Protein AF-A0A9N7NIZ4-F1 (afdb_monomer)

Foldseek 3Di:
DPDPDPVVVVVLVVQQVLLVVVLVPDDPVCNVQCPPPRGNVVSVVSVCVVCVVVLVVVLVVLVVCLQAQACPPPDLVVSLVVNVVSQVSCVVSVRHDDQQRSVVSSVNRYDPLCVVVVCVQVVDPDHDGPVVSSVVSNVVSVVVVVVVVPDDDDDDDDDDPDDPDPDDDDDDDDDDDDDDDDDDDDDDDDDDDDDDDDDDPPPPPPPPQDQAPQARDGDDYVVPDPCNPPPPDDHDPDDDDDDDDDDDDDDDDDDDDDDDDPDDDPQPDEDEDQPDPAWEHLDPVQAPDKDFDPDPAFDQDPVRDTFDFGIWHKGWDDDPPDPDIFMGHGYTHTNPDRHTYDHQVRSCVRGVHHDDDDPPD

Radius of gyration: 39.17 Å; Cα contacts (8 Å, |Δi|>4): 290; chains: 1; bounding box: 82×78×143 Å

InterPro domains:
  IPR054722 Retrovirus-related Pol polyprotein from transposon TNT 1-94-like, beta-barrel domain [PF22936] (270-347)
  IPR061502 Copia/RE1/RE2-like, N-terminal domain [PF14223] (11-144)

Organism: Striga hermonthica (NCBI:txid68872)

Secondary structure (DSSP, 8-state):
--PPPHHHHHHHHHHHHHHHHHHHHS-TTTGGGGTT--SHHHHHHHHHHHHHHHHHHHHHHHHHHHHH---TTS-HHHHHHHHHHHHHHHHHTT-PPPHHHHHHHHHHT--GGGHHHHHHHHH-SSPPPHHHHHHHHHHHHHHHHHHHTT------------------------------------------------------------B-TTT--BTS-GGG-TTTT-TT----------------------------------TTPEEEESS-SS-EES-GGG-SEEEE---S-EEEPTTS-EEEP-EEEEEEE--TT-SPPEEEEEEEE-TT-SSEEEEHHHHHHHHT------TT-

Structure (mmCIF, N/CA/C/O backbone):
data_AF-A0A9N7NIZ4-F1
#
_entry.id   AF-A0A9N7NIZ4-F1
#
loop_
_atom_site.group_PDB
_atom_site.id
_atom_site.type_symbol
_atom_site.label_atom_id
_atom_site.label_alt_id
_atom_site.label_comp_id
_atom_site.label_asym_id
_atom_site.label_entity_id
_atom_site.label_seq_id
_atom_site.pdbx_PDB_ins_code
_atom_site.Cartn_x
_atom_site.Cartn_y
_atom_site.Cartn_z
_atom_site.occupancy
_atom_site.B_iso_or_equiv
_atom_site.auth_seq_id
_atom_site.auth_comp_id
_atom_site.auth_asym_id
_atom_site.auth_atom_id
_atom_site.pdbx_PDB_model_num
ATOM 1 N N . PRO A 1 1 ? 31.698 -8.914 -62.882 1.00 55.22 1 PRO A N 1
ATOM 2 C CA . PRO A 1 1 ? 32.115 -8.307 -61.596 1.00 55.22 1 PRO A CA 1
ATOM 3 C C . PRO A 1 1 ? 30.919 -8.166 -60.644 1.00 55.22 1 PRO A C 1
ATOM 5 O O . PRO A 1 1 ? 29.977 -7.448 -60.958 1.00 55.22 1 PRO A O 1
ATOM 8 N N . LEU A 1 2 ? 30.929 -8.894 -59.522 1.00 57.72 2 LEU A N 1
ATOM 9 C CA . LEU A 1 2 ? 29.932 -8.720 -58.463 1.00 57.72 2 LEU A CA 1
ATOM 10 C C . LEU A 1 2 ? 30.128 -7.323 -57.861 1.00 57.72 2 LEU A C 1
ATOM 12 O O . LEU A 1 2 ? 31.147 -7.054 -57.230 1.00 57.72 2 LEU A O 1
ATOM 16 N N . THR A 1 3 ? 29.198 -6.411 -58.123 1.00 66.81 3 THR A N 1
ATOM 17 C CA . THR A 1 3 ? 29.206 -5.067 -57.541 1.00 66.81 3 THR A CA 1
ATOM 18 C C . THR A 1 3 ? 28.712 -5.151 -56.102 1.00 66.81 3 THR A C 1
ATOM 20 O O . THR A 1 3 ? 27.640 -5.704 -55.855 1.00 66.81 3 THR A O 1
ATOM 23 N N . LEU A 1 4 ? 29.494 -4.629 -55.152 1.00 68.81 4 LEU A N 1
ATOM 24 C CA . LEU A 1 4 ? 29.129 -4.607 -53.735 1.00 68.81 4 LEU A CA 1
ATOM 25 C C . LEU A 1 4 ? 27.813 -3.835 -53.555 1.00 68.81 4 LEU A C 1
ATOM 27 O O . LEU A 1 4 ? 27.695 -2.707 -54.035 1.00 68.81 4 LEU A O 1
ATOM 31 N N . ASN A 1 5 ? 26.834 -4.438 -52.876 1.00 78.56 5 ASN A N 1
ATOM 32 C CA . ASN A 1 5 ? 25.549 -3.792 -52.619 1.00 78.56 5 ASN A CA 1
ATOM 33 C C . ASN A 1 5 ? 25.779 -2.516 -51.776 1.00 78.56 5 ASN A C 1
ATOM 35 O O . ASN A 1 5 ? 26.340 -2.624 -50.682 1.00 78.56 5 ASN A O 1
ATOM 39 N N . PRO A 1 6 ? 25.358 -1.321 -52.228 1.00 75.25 6 PRO A N 1
ATOM 40 C CA . PRO A 1 6 ? 25.479 -0.094 -51.438 1.00 75.25 6 PRO A CA 1
ATOM 41 C C . PRO A 1 6 ? 24.791 -0.189 -50.065 1.00 75.25 6 PRO A C 1
ATOM 43 O O . PRO A 1 6 ? 25.280 0.405 -49.103 1.00 75.25 6 PRO A O 1
ATOM 46 N N . GLU A 1 7 ? 23.737 -1.002 -49.928 1.00 77.81 7 GLU A N 1
ATOM 47 C CA . GLU A 1 7 ? 23.062 -1.234 -48.643 1.00 77.81 7 GLU A CA 1
ATOM 48 C C . GLU A 1 7 ? 23.923 -2.011 -47.631 1.00 77.81 7 GLU A C 1
ATOM 50 O O . GLU A 1 7 ? 23.779 -1.854 -46.416 1.00 77.81 7 GLU A O 1
ATOM 55 N N . HIS A 1 8 ? 24.880 -2.815 -48.106 1.00 79.19 8 HIS A N 1
ATOM 56 C CA . HIS A 1 8 ? 25.829 -3.516 -47.238 1.00 79.19 8 HIS A CA 1
ATOM 57 C C . HIS A 1 8 ? 26.769 -2.524 -46.537 1.00 79.19 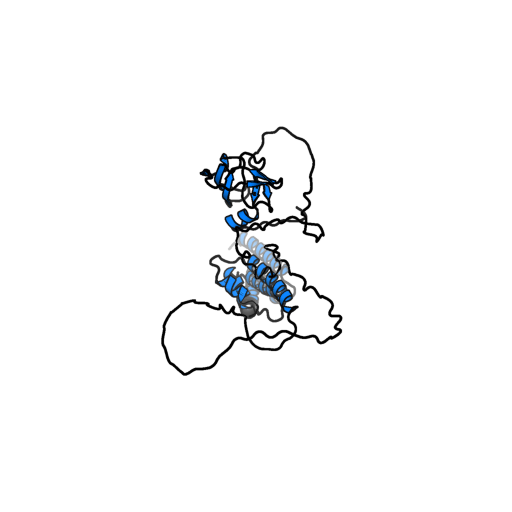8 HIS A C 1
ATOM 59 O O . HIS A 1 8 ? 27.081 -2.677 -45.357 1.00 79.19 8 HIS A O 1
ATOM 65 N N . ILE A 1 9 ? 27.177 -1.460 -47.237 1.00 79.81 9 ILE A N 1
ATOM 66 C CA . ILE A 1 9 ? 28.050 -0.413 -46.688 1.00 79.81 9 ILE A CA 1
ATOM 67 C C . ILE A 1 9 ? 27.305 0.400 -45.620 1.00 79.81 9 ILE A C 1
ATOM 69 O O . ILE A 1 9 ? 27.877 0.734 -44.580 1.00 79.81 9 ILE A O 1
ATOM 73 N N . THR A 1 10 ? 26.021 0.699 -45.840 1.00 83.44 10 THR A N 1
ATOM 74 C CA . THR A 1 10 ? 25.191 1.379 -44.834 1.00 83.44 10 THR A CA 1
ATOM 75 C C . THR A 1 10 ? 24.946 0.503 -43.611 1.00 83.44 10 THR A C 1
ATOM 77 O O . THR A 1 10 ? 25.075 0.996 -42.491 1.00 83.44 10 THR A O 1
ATOM 80 N N . CYS A 1 11 ? 24.686 -0.795 -43.803 1.00 83.19 11 CYS A N 1
ATOM 81 C CA . CYS A 1 11 ? 24.525 -1.752 -42.709 1.00 83.19 11 CYS A CA 1
ATOM 82 C C . CYS A 1 11 ? 25.803 -1.864 -41.863 1.00 83.19 11 CYS A C 1
ATOM 84 O O . CYS A 1 11 ? 25.740 -1.840 -40.638 1.00 83.19 11 CYS A O 1
ATOM 86 N N . GLN A 1 12 ? 26.977 -1.912 -42.499 1.00 85.19 12 GLN A N 1
ATOM 87 C CA . GLN A 1 12 ? 28.258 -1.997 -41.795 1.00 85.19 12 GLN A CA 1
ATOM 88 C C . GLN A 1 12 ? 28.561 -0.733 -40.976 1.00 85.19 12 GLN A C 1
ATOM 90 O O . GLN A 1 12 ? 29.059 -0.812 -39.854 1.00 85.19 12 GLN A O 1
ATOM 95 N N . ARG A 1 13 ? 28.222 0.451 -41.504 1.00 84.69 13 ARG A N 1
ATOM 96 C CA . ARG A 1 13 ? 28.334 1.708 -40.746 1.00 84.69 13 ARG A CA 1
ATOM 97 C C . ARG A 1 13 ? 27.408 1.725 -39.532 1.00 84.69 13 ARG A C 1
ATOM 99 O O . ARG A 1 13 ? 27.838 2.142 -38.461 1.00 84.69 13 ARG A O 1
ATOM 106 N N . GLN A 1 14 ? 26.163 1.279 -39.691 1.00 87.25 14 GLN A N 1
ATOM 107 C CA . GLN A 1 14 ? 25.209 1.178 -38.585 1.00 87.25 14 GLN A CA 1
ATOM 108 C C . GLN A 1 14 ? 25.690 0.195 -37.515 1.00 87.25 14 GLN A C 1
ATOM 110 O O . GLN A 1 14 ? 25.637 0.519 -36.332 1.00 87.25 14 GLN A O 1
ATOM 115 N N . ASP A 1 15 ? 26.224 -0.957 -37.919 1.00 90.06 15 ASP A N 1
ATOM 116 C CA . ASP A 1 15 ? 26.745 -1.955 -36.987 1.00 90.06 15 ASP A CA 1
ATOM 117 C C . ASP A 1 15 ? 27.923 -1.416 -36.159 1.00 90.06 15 ASP A C 1
ATOM 119 O O . ASP A 1 15 ? 27.917 -1.522 -34.933 1.00 90.06 15 ASP A O 1
ATOM 123 N N . HIS A 1 16 ? 28.879 -0.727 -36.790 1.00 86.75 16 HIS A N 1
ATOM 124 C CA . HIS A 1 16 ? 29.992 -0.103 -36.068 1.00 86.75 16 HIS A CA 1
ATOM 125 C C . HIS A 1 16 ? 29.544 1.004 -35.104 1.00 86.75 16 HIS A C 1
ATOM 127 O O . HIS A 1 16 ? 30.114 1.140 -34.019 1.00 86.75 16 HIS A O 1
ATOM 133 N N . LEU A 1 17 ? 28.510 1.776 -35.457 1.00 88.75 17 LEU A N 1
ATOM 134 C CA . LEU A 1 17 ? 27.919 2.753 -34.539 1.00 88.75 17 LEU A CA 1
ATOM 135 C C . LEU A 1 17 ? 27.296 2.057 -33.326 1.00 88.75 17 LEU A C 1
ATOM 137 O O . LEU A 1 17 ? 27.602 2.436 -32.196 1.00 88.75 17 LEU A O 1
ATOM 141 N N . LEU A 1 18 ? 26.506 1.002 -33.543 1.00 88.06 18 LEU A N 1
ATOM 142 C CA . LEU A 1 18 ? 25.922 0.201 -32.465 1.00 88.06 18 LEU A CA 1
ATOM 143 C C . LEU A 1 18 ? 27.000 -0.428 -31.576 1.00 88.06 18 LEU A C 1
ATOM 145 O O . LEU A 1 18 ? 26.899 -0.360 -30.354 1.00 88.06 18 LEU A O 1
ATOM 149 N N . ALA A 1 19 ? 28.064 -0.973 -32.167 1.00 86.44 19 ALA A N 1
ATOM 150 C CA . ALA A 1 19 ? 29.206 -1.508 -31.435 1.00 86.44 19 ALA A CA 1
ATOM 151 C C . ALA A 1 19 ? 29.869 -0.434 -30.557 1.00 86.44 19 ALA A C 1
ATOM 153 O O . ALA A 1 19 ? 30.098 -0.668 -29.370 1.00 86.44 19 ALA A O 1
ATOM 154 N N . SER A 1 20 ? 30.117 0.764 -31.101 1.00 87.31 20 SER A N 1
ATOM 155 C CA . SER A 1 20 ? 30.693 1.876 -30.333 1.00 87.31 20 SER A CA 1
ATOM 156 C C . SER A 1 20 ? 29.786 2.329 -29.184 1.00 87.31 20 SER A C 1
ATOM 158 O O . SER A 1 20 ? 30.268 2.579 -28.079 1.00 87.31 20 SER A O 1
ATOM 160 N N . TRP A 1 21 ? 28.470 2.364 -29.409 1.00 89.00 21 TRP A N 1
ATOM 161 C CA . TRP A 1 21 ? 27.484 2.723 -28.394 1.00 89.00 21 TRP A CA 1
ATOM 162 C C . TRP A 1 21 ? 27.447 1.699 -27.266 1.00 89.00 21 TRP A C 1
ATOM 164 O O . TRP A 1 21 ? 27.549 2.078 -26.099 1.00 89.00 21 TRP A O 1
ATOM 174 N N . ILE A 1 22 ? 27.385 0.407 -27.602 1.00 88.25 22 ILE A N 1
ATOM 175 C CA . ILE A 1 22 ? 27.422 -0.672 -26.613 1.00 88.25 22 ILE A CA 1
ATOM 176 C C . ILE A 1 22 ? 28.710 -0.568 -25.793 1.00 88.25 22 ILE A C 1
ATOM 178 O O . ILE A 1 22 ? 28.630 -0.486 -24.572 1.00 88.25 22 ILE A O 1
ATOM 182 N N . LEU A 1 23 ? 29.880 -0.466 -26.433 1.00 85.56 23 LEU A N 1
ATOM 183 C CA . LEU A 1 23 ? 31.165 -0.336 -25.736 1.00 85.56 23 LEU A CA 1
ATOM 184 C C . LEU A 1 23 ? 31.216 0.895 -24.820 1.00 85.56 23 LEU A C 1
ATOM 186 O O . LEU A 1 23 ? 31.702 0.789 -23.701 1.00 85.56 23 LEU A O 1
ATOM 190 N N . SER A 1 24 ? 30.664 2.036 -25.243 1.00 86.81 24 SER A N 1
ATOM 191 C CA . SER A 1 24 ? 30.625 3.254 -24.420 1.00 86.81 24 SER A CA 1
ATOM 192 C C . SER A 1 24 ? 29.724 3.142 -23.183 1.00 86.81 24 SER A C 1
ATOM 194 O O . SER A 1 24 ? 29.961 3.818 -22.186 1.00 86.81 24 SER A O 1
ATOM 196 N N . SER A 1 25 ? 28.708 2.275 -23.233 1.00 88.44 25 SER A N 1
ATOM 197 C CA . SER A 1 25 ? 27.779 2.038 -22.121 1.00 88.44 25 SER A CA 1
ATOM 198 C C . SER A 1 25 ? 28.304 1.039 -21.082 1.00 88.44 25 SER A C 1
ATOM 200 O O . SER A 1 25 ? 27.748 0.932 -19.988 1.00 88.44 25 SER A O 1
ATOM 202 N N . LEU A 1 26 ? 29.368 0.294 -21.404 1.00 85.50 26 LEU A N 1
ATOM 203 C CA . LEU A 1 26 ? 29.933 -0.718 -20.516 1.00 85.50 26 LEU A CA 1
ATOM 204 C C . LEU A 1 26 ? 30.855 -0.088 -19.467 1.00 85.50 26 LEU A C 1
ATOM 206 O O . LEU A 1 26 ? 31.688 0.767 -19.759 1.00 85.50 26 LEU A O 1
ATOM 210 N N . GLY A 1 27 ? 30.755 -0.581 -18.231 1.00 85.31 27 GLY A N 1
ATOM 211 C CA . GLY A 1 27 ? 31.701 -0.235 -17.173 1.00 85.31 27 GLY A CA 1
ATOM 212 C C . GLY A 1 27 ? 33.124 -0.694 -17.508 1.00 85.31 27 GLY A C 1
ATOM 213 O O . GLY A 1 27 ? 33.328 -1.714 -18.173 1.00 85.31 27 GLY A O 1
ATOM 214 N N . THR A 1 28 ? 34.124 0.022 -16.991 1.00 84.06 28 THR A N 1
ATOM 215 C CA . THR A 1 28 ? 35.553 -0.231 -17.256 1.00 84.06 28 THR A CA 1
ATOM 216 C C . THR A 1 28 ? 36.018 -1.643 -16.889 1.00 84.06 28 THR A C 1
ATOM 218 O O . THR A 1 28 ? 36.986 -2.134 -17.460 1.00 84.06 28 THR A O 1
ATOM 221 N N . SER A 1 29 ? 35.305 -2.329 -15.994 1.00 82.75 29 SER A N 1
ATOM 222 C CA . SER A 1 29 ? 35.561 -3.719 -15.606 1.00 82.75 29 SER A CA 1
ATOM 223 C C . SER A 1 29 ? 35.176 -4.756 -16.669 1.00 82.75 29 SER A C 1
ATOM 225 O O . SER A 1 29 ? 35.690 -5.870 -16.638 1.00 82.75 29 SER A O 1
ATOM 227 N N . ILE A 1 30 ? 34.288 -4.412 -17.608 1.00 83.06 30 ILE A N 1
ATOM 228 C CA . ILE A 1 30 ? 33.755 -5.332 -18.629 1.00 83.06 30 ILE A CA 1
ATOM 229 C C . ILE A 1 30 ? 34.452 -5.118 -19.981 1.00 83.06 30 ILE A C 1
ATOM 231 O O . ILE A 1 30 ? 34.556 -6.051 -20.775 1.00 83.06 30 ILE A O 1
ATOM 235 N N . LEU A 1 31 ? 34.992 -3.917 -20.224 1.00 83.38 31 LEU A N 1
ATOM 236 C CA . LEU A 1 31 ? 35.686 -3.554 -21.466 1.00 83.38 31 LEU A CA 1
ATOM 237 C C . LEU A 1 31 ? 36.809 -4.524 -21.884 1.00 83.38 31 LEU A C 1
ATOM 239 O O . LEU A 1 31 ? 36.855 -4.859 -23.069 1.00 83.38 31 LEU A O 1
ATOM 243 N N . PRO A 1 32 ? 37.669 -5.045 -20.980 1.00 86.06 32 PRO A N 1
ATOM 244 C CA . PRO A 1 32 ? 38.721 -5.989 -21.366 1.00 86.06 32 PRO A CA 1
ATOM 245 C C . PRO A 1 32 ? 38.192 -7.285 -21.995 1.00 86.06 32 PRO A C 1
ATOM 247 O O . PRO A 1 32 ? 38.876 -7.893 -22.811 1.00 86.06 32 PRO A O 1
ATOM 250 N N . LEU A 1 33 ? 36.965 -7.694 -21.655 1.00 80.56 33 LEU A N 1
ATOM 251 C CA . LEU A 1 33 ? 36.328 -8.902 -22.191 1.00 80.56 33 LEU A CA 1
ATOM 252 C C . LEU A 1 33 ? 35.811 -8.718 -23.625 1.00 80.56 33 LEU A C 1
ATOM 254 O O . LEU A 1 33 ? 35.455 -9.701 -24.270 1.00 80.56 33 LEU A O 1
ATOM 258 N N . MET A 1 34 ? 35.740 -7.474 -24.104 1.00 82.38 34 MET A N 1
ATOM 259 C CA . MET A 1 34 ? 35.201 -7.111 -25.419 1.00 82.38 34 MET A CA 1
ATOM 260 C C . MET A 1 34 ? 36.300 -6.715 -26.418 1.00 82.38 34 MET A C 1
ATOM 262 O O . MET A 1 34 ? 36.009 -6.366 -27.562 1.00 82.38 34 MET A O 1
ATOM 266 N N . VAL A 1 35 ? 37.571 -6.769 -26.003 1.00 78.88 35 VAL A N 1
ATOM 267 C CA . VAL A 1 35 ? 38.720 -6.419 -26.845 1.00 78.88 35 VAL A CA 1
ATOM 268 C C . VAL A 1 35 ? 38.831 -7.411 -28.006 1.00 78.88 35 VAL A C 1
ATOM 270 O O . VAL A 1 35 ? 38.961 -8.613 -27.797 1.00 78.88 35 VAL A O 1
ATOM 273 N N . GLY A 1 36 ? 38.795 -6.895 -29.237 1.00 79.19 36 GLY A N 1
ATOM 274 C CA . GLY A 1 36 ? 38.905 -7.688 -30.469 1.00 79.19 36 GLY A CA 1
ATOM 275 C C . GLY A 1 36 ? 37.576 -8.000 -31.164 1.00 79.19 36 GLY A C 1
ATOM 276 O O . GLY A 1 36 ? 37.595 -8.548 -32.263 1.00 79.19 36 GLY A O 1
ATOM 277 N N . LEU A 1 37 ? 36.436 -7.619 -30.578 1.00 82.44 37 LEU A N 1
ATOM 278 C CA . LEU A 1 37 ? 35.120 -7.747 -31.208 1.00 82.44 37 LEU A CA 1
ATOM 279 C C . LEU A 1 37 ? 34.753 -6.432 -31.914 1.00 82.44 37 LEU A C 1
ATOM 281 O O . LEU A 1 37 ? 34.644 -5.389 -31.275 1.00 82.44 37 LEU A O 1
ATOM 285 N N . SER A 1 38 ? 34.581 -6.472 -33.236 1.00 79.62 38 SER A N 1
ATOM 286 C CA . SER A 1 38 ? 34.280 -5.294 -34.073 1.00 79.62 38 SER A CA 1
ATOM 287 C C . SER A 1 38 ? 32.822 -5.209 -34.533 1.00 79.62 38 SER A C 1
ATOM 289 O O . SER A 1 38 ? 32.411 -4.173 -35.058 1.00 79.62 38 SER A O 1
ATOM 291 N N . ASN A 1 39 ? 32.065 -6.289 -34.331 1.00 85.88 39 ASN A N 1
ATOM 292 C CA . ASN A 1 39 ? 30.703 -6.484 -34.811 1.00 85.88 39 ASN A CA 1
ATOM 293 C C . ASN A 1 39 ? 29.725 -6.407 -33.627 1.00 85.88 39 ASN A C 1
ATOM 295 O O . ASN A 1 39 ? 29.956 -7.050 -32.595 1.00 85.88 39 ASN A O 1
ATOM 299 N N . SER A 1 40 ? 28.623 -5.663 -33.755 1.00 86.44 40 SER A N 1
ATOM 300 C CA . SER A 1 40 ? 27.688 -5.432 -32.638 1.00 86.44 40 SER A CA 1
ATOM 301 C C . SER A 1 40 ? 27.080 -6.735 -32.102 1.00 86.44 40 SER A C 1
ATOM 303 O O . SER A 1 40 ? 26.966 -6.933 -30.889 1.00 86.44 40 SER A O 1
ATOM 305 N N . LYS A 1 41 ? 26.777 -7.675 -33.007 1.00 87.69 41 LYS A N 1
ATOM 306 C CA . LYS A 1 41 ? 26.251 -9.008 -32.686 1.00 87.69 41 LYS A CA 1
ATOM 307 C C . LYS A 1 41 ? 27.218 -9.826 -31.833 1.00 87.69 41 LYS A C 1
ATOM 309 O O . LYS A 1 41 ? 26.787 -10.493 -30.893 1.00 87.69 41 LYS A O 1
ATOM 314 N N . ASP A 1 42 ? 28.508 -9.775 -32.149 1.00 88.00 42 ASP A N 1
ATOM 315 C CA . ASP A 1 42 ? 29.518 -10.567 -31.450 1.00 88.00 42 ASP A CA 1
ATOM 316 C C . ASP A 1 42 ? 29.732 -10.015 -30.039 1.00 88.00 42 ASP A C 1
ATOM 318 O O . ASP A 1 42 ? 29.709 -10.788 -29.079 1.00 88.00 42 ASP A O 1
ATOM 322 N N . ILE A 1 43 ? 29.804 -8.683 -29.902 1.00 87.69 43 ILE A N 1
ATOM 323 C CA . ILE A 1 43 ? 29.844 -7.986 -28.605 1.00 87.69 43 ILE A CA 1
ATOM 324 C C . ILE A 1 43 ? 28.629 -8.383 -27.757 1.00 87.69 43 ILE A C 1
ATOM 326 O O . ILE A 1 43 ? 28.779 -8.803 -26.609 1.00 87.69 43 ILE A O 1
ATOM 330 N N . TRP A 1 44 ? 27.424 -8.324 -28.329 1.00 88.50 44 TRP A N 1
ATOM 331 C CA . TRP A 1 44 ? 26.200 -8.696 -27.619 1.00 88.50 44 TRP A CA 1
ATOM 332 C C . TRP A 1 44 ? 26.188 -10.171 -27.198 1.00 88.50 44 TRP A C 1
ATOM 334 O O . TRP A 1 44 ? 25.835 -10.497 -26.064 1.00 88.50 44 TRP A O 1
ATOM 344 N N . SER A 1 45 ? 26.627 -11.076 -28.074 1.00 86.25 45 SER A N 1
ATOM 345 C CA . SER A 1 45 ? 26.686 -12.509 -27.772 1.00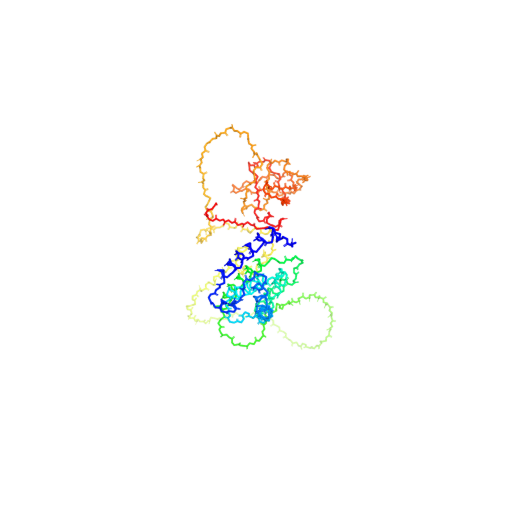 86.25 45 SER A CA 1
ATOM 346 C C . SER A 1 45 ? 27.707 -12.842 -26.676 1.00 86.25 45 SER A C 1
ATOM 348 O O . SER A 1 45 ? 27.440 -13.688 -25.819 1.00 86.25 45 SER A O 1
ATOM 350 N N . ALA A 1 46 ? 28.849 -12.147 -26.651 1.00 85.62 46 ALA A N 1
ATOM 351 C CA . ALA A 1 46 ? 29.872 -12.303 -25.626 1.00 85.62 46 ALA A CA 1
ATOM 352 C C . ALA A 1 46 ? 29.374 -11.800 -24.266 1.00 85.62 46 ALA A C 1
ATOM 354 O O . ALA A 1 46 ? 29.553 -12.484 -23.256 1.00 85.62 46 ALA A O 1
ATOM 355 N N . LEU A 1 47 ? 28.686 -10.652 -24.240 1.00 85.56 47 LEU A N 1
ATOM 356 C CA . LEU A 1 47 ? 27.999 -10.161 -23.043 1.00 85.56 47 LEU A CA 1
ATOM 357 C C . LEU A 1 47 ? 26.975 -11.185 -22.550 1.00 85.56 47 LEU A C 1
ATOM 359 O O . LEU A 1 47 ? 27.025 -11.608 -21.396 1.00 85.56 47 LEU A O 1
ATOM 363 N N . GLN A 1 48 ? 26.097 -11.657 -23.433 1.00 85.12 48 GLN A N 1
ATOM 364 C CA . GLN A 1 48 ? 25.084 -12.639 -23.073 1.00 85.12 48 GLN A CA 1
ATOM 365 C C . GLN A 1 48 ? 25.708 -13.921 -22.513 1.00 85.12 48 GLN A C 1
ATOM 367 O O . GLN A 1 48 ? 25.246 -14.422 -21.497 1.00 85.12 48 GLN A O 1
ATOM 372 N N . LYS A 1 49 ? 26.780 -14.441 -23.118 1.00 84.56 49 LYS A N 1
ATOM 373 C CA . LYS A 1 49 ? 27.454 -15.660 -22.648 1.00 84.56 49 LYS A CA 1
ATOM 374 C C . LYS A 1 49 ? 28.141 -15.475 -21.293 1.00 84.56 49 LYS A C 1
ATOM 376 O O . LYS A 1 49 ? 28.071 -16.369 -20.454 1.00 84.56 49 LYS A O 1
ATOM 381 N N . ASN A 1 50 ? 28.791 -14.334 -21.074 1.00 82.00 50 ASN A N 1
ATOM 382 C CA . ASN A 1 50 ? 29.512 -14.063 -19.829 1.00 82.00 50 ASN A CA 1
ATOM 383 C C . ASN A 1 50 ? 28.566 -13.777 -18.656 1.00 82.00 50 ASN A C 1
ATOM 385 O O . ASN A 1 50 ? 28.879 -14.118 -17.515 1.00 82.00 50 ASN A O 1
ATOM 389 N N . PHE A 1 51 ? 27.400 -13.189 -18.932 1.00 78.25 51 PHE A N 1
ATOM 390 C CA . PHE A 1 51 ? 26.443 -12.795 -17.902 1.00 78.25 51 PHE A CA 1
ATOM 391 C C . PHE A 1 51 ? 25.214 -13.712 -17.800 1.00 78.25 51 PHE A C 1
ATOM 393 O O . PHE A 1 51 ? 24.468 -13.583 -16.831 1.00 78.25 51 PHE A O 1
ATOM 400 N N . SER A 1 52 ? 24.990 -14.677 -18.704 1.00 75.44 52 SER A N 1
ATOM 401 C CA . SER A 1 52 ? 23.841 -15.601 -18.616 1.00 75.44 52 SER A CA 1
ATOM 402 C C . SER A 1 52 ? 23.931 -16.535 -17.411 1.00 75.44 52 SER A C 1
ATOM 404 O O . SER A 1 52 ? 22.981 -16.655 -16.646 1.00 75.44 52 SER A O 1
ATOM 406 N N . SER A 1 53 ? 25.083 -17.165 -17.181 1.00 70.06 53 SER A N 1
ATOM 407 C CA . SER A 1 53 ? 25.272 -18.059 -16.033 1.00 70.06 53 SER A CA 1
ATOM 408 C C . SER A 1 53 ? 25.264 -17.287 -14.712 1.00 70.06 53 SER A C 1
ATOM 410 O O . SER A 1 53 ? 24.640 -17.723 -13.746 1.00 70.06 53 SER A O 1
ATOM 412 N N . GLN A 1 54 ? 25.889 -16.105 -14.682 1.00 72.50 54 GLN A N 1
ATOM 413 C CA . GLN A 1 54 ? 25.901 -15.230 -13.508 1.00 72.50 54 GLN A CA 1
ATOM 414 C C . GLN A 1 54 ? 24.513 -14.665 -13.190 1.00 72.50 54 GLN A C 1
ATOM 416 O O . GLN A 1 54 ? 24.151 -14.586 -12.020 1.00 72.50 54 GLN A O 1
ATOM 421 N N . SER A 1 55 ? 23.718 -14.295 -14.199 1.00 79.19 55 SER A N 1
ATOM 422 C CA . SER A 1 55 ? 22.341 -13.828 -13.993 1.00 79.19 55 SER A CA 1
ATOM 423 C C . SER A 1 55 ? 21.444 -14.949 -13.474 1.00 79.19 55 SER A C 1
ATOM 425 O O . SER A 1 55 ? 20.745 -14.734 -12.489 1.00 79.19 55 SER A O 1
ATOM 427 N N . LEU A 1 56 ? 21.532 -16.163 -14.027 1.00 80.56 56 LEU A N 1
ATOM 428 C CA . LEU A 1 56 ? 20.782 -17.318 -13.519 1.00 80.56 56 LEU A CA 1
ATOM 429 C C . LEU A 1 56 ? 21.178 -17.690 -12.083 1.00 80.56 56 LEU A C 1
ATOM 431 O O . LEU A 1 56 ? 20.305 -17.916 -11.245 1.00 80.56 56 LEU A O 1
ATOM 435 N N . ALA A 1 57 ? 22.478 -17.704 -11.774 1.00 84.44 57 ALA A N 1
ATOM 436 C CA . ALA A 1 57 ? 22.965 -17.959 -10.420 1.00 84.44 57 ALA A CA 1
ATOM 437 C C . ALA A 1 57 ? 22.492 -16.882 -9.429 1.00 84.44 57 ALA A C 1
ATOM 439 O O . ALA A 1 57 ? 22.043 -17.219 -8.336 1.00 84.44 57 ALA A O 1
ATOM 440 N N . ARG A 1 58 ? 22.516 -15.599 -9.820 1.00 85.56 58 ARG A N 1
ATOM 441 C CA . ARG A 1 58 ? 21.999 -14.489 -9.000 1.00 85.56 58 ARG A CA 1
ATOM 442 C C . ARG A 1 58 ? 20.495 -14.587 -8.777 1.00 85.56 58 ARG A C 1
ATOM 444 O O . ARG A 1 58 ? 20.046 -14.412 -7.654 1.00 85.56 58 ARG A O 1
ATOM 451 N N . VAL A 1 59 ? 19.716 -14.928 -9.804 1.00 88.06 59 VAL A N 1
ATOM 452 C CA . VAL A 1 59 ? 18.270 -15.163 -9.658 1.00 88.06 59 VAL A CA 1
ATOM 453 C C . VAL A 1 59 ? 18.005 -16.294 -8.668 1.00 88.06 59 VAL A C 1
ATOM 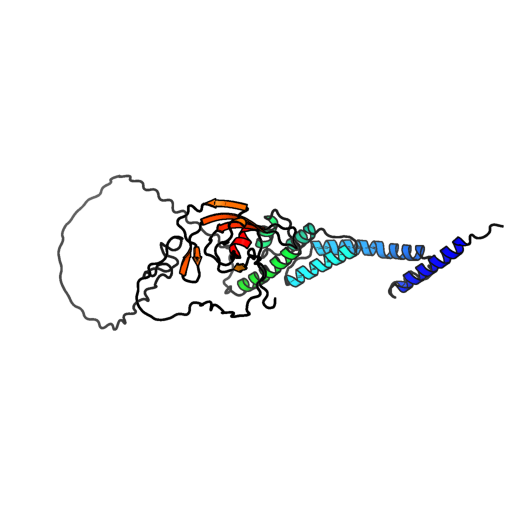455 O O . VAL A 1 59 ? 17.145 -16.163 -7.798 1.00 88.06 59 VAL A O 1
ATOM 458 N N . MET A 1 60 ? 18.743 -17.401 -8.772 1.00 88.81 60 MET A N 1
ATOM 459 C CA . MET A 1 60 ? 18.619 -18.516 -7.833 1.00 88.81 60 MET A CA 1
ATOM 460 C C . MET A 1 60 ? 19.006 -18.097 -6.410 1.00 88.81 60 MET A C 1
ATOM 462 O O . MET A 1 60 ? 18.277 -18.411 -5.471 1.00 88.81 60 MET A O 1
ATOM 466 N N . GLN A 1 61 ? 20.093 -17.337 -6.259 1.00 91.12 61 GLN A N 1
ATOM 467 C CA . GLN A 1 61 ? 20.521 -16.775 -4.981 1.00 91.12 61 GLN A CA 1
ATOM 468 C C . GLN A 1 61 ? 19.430 -15.890 -4.367 1.00 91.12 61 GLN A C 1
ATOM 470 O O . GLN A 1 61 ? 19.049 -16.124 -3.224 1.00 91.12 61 GLN A O 1
ATOM 475 N N . TYR A 1 62 ? 18.865 -14.945 -5.126 1.00 91.94 62 TYR A N 1
ATOM 476 C CA . TYR A 1 62 ? 17.787 -14.074 -4.649 1.00 91.94 62 TYR A CA 1
ATOM 477 C C . TYR A 1 62 ? 16.535 -14.861 -4.257 1.00 91.94 62 TYR A C 1
ATOM 479 O O . TYR A 1 62 ? 15.916 -14.554 -3.243 1.00 91.94 62 TYR A O 1
ATOM 487 N N . LYS A 1 63 ? 16.175 -15.915 -5.004 1.00 90.88 63 LYS A N 1
ATOM 488 C CA . LYS A 1 63 ? 15.052 -16.793 -4.637 1.00 90.88 63 LYS A CA 1
ATOM 489 C C . LYS A 1 63 ? 15.306 -17.553 -3.336 1.00 90.88 63 LYS A C 1
ATOM 491 O O . LYS A 1 63 ? 14.403 -17.636 -2.508 1.00 90.88 63 LYS A O 1
ATOM 496 N N . MET A 1 64 ? 16.510 -18.095 -3.143 1.00 91.25 64 MET A N 1
ATOM 497 C CA . MET A 1 64 ? 16.864 -18.771 -1.890 1.00 91.25 64 MET A CA 1
ATOM 498 C C . MET A 1 64 ? 16.907 -17.794 -0.715 1.00 91.25 64 MET A C 1
ATOM 500 O O . MET A 1 64 ? 16.448 -18.132 0.373 1.00 91.25 64 MET A O 1
ATOM 504 N N . GLU A 1 65 ? 17.434 -16.588 -0.923 1.00 91.56 65 GLU A N 1
ATOM 505 C CA . GLU A 1 65 ? 17.476 -15.547 0.102 1.00 91.56 65 GLU A CA 1
ATOM 506 C C . GLU A 1 65 ? 16.062 -15.104 0.489 1.00 91.56 65 GLU A C 1
ATOM 508 O O . GLU A 1 65 ? 15.740 -15.085 1.670 1.00 91.56 65 GLU A O 1
ATOM 513 N N . MET A 1 66 ? 15.181 -14.878 -0.489 1.00 91.31 66 MET A N 1
ATOM 514 C CA . MET A 1 66 ? 13.768 -14.545 -0.273 1.00 91.31 66 MET A CA 1
ATOM 515 C C . MET A 1 66 ? 13.023 -15.624 0.527 1.00 91.31 66 MET A C 1
ATOM 517 O O . MET A 1 66 ? 12.229 -15.300 1.404 1.00 91.31 66 MET A O 1
ATOM 521 N N . GLN A 1 67 ? 13.273 -16.908 0.251 1.00 89.56 67 GLN A N 1
ATOM 522 C CA . GLN A 1 67 ? 12.630 -18.014 0.973 1.00 89.56 67 GLN A CA 1
ATOM 523 C C . GLN A 1 67 ? 13.157 -18.195 2.400 1.00 89.56 67 GLN A C 1
ATOM 525 O O . GLN A 1 67 ? 12.413 -18.627 3.277 1.00 89.56 67 GLN A O 1
ATOM 530 N N . ASN A 1 68 ? 14.433 -17.885 2.632 1.00 90.88 68 ASN A N 1
ATOM 531 C CA . ASN A 1 68 ? 15.086 -18.081 3.925 1.00 90.88 68 ASN A CA 1
ATOM 532 C C . ASN A 1 68 ? 15.123 -16.815 4.789 1.00 90.88 68 ASN A C 1
ATOM 534 O O . ASN A 1 68 ? 15.547 -16.890 5.947 1.00 90.88 68 ASN A O 1
ATOM 538 N N . LEU A 1 69 ? 14.704 -15.663 4.256 1.00 91.81 69 LEU A N 1
ATOM 539 C CA . LEU A 1 69 ? 14.677 -14.408 4.990 1.00 91.81 69 LEU A CA 1
ATOM 540 C C . LEU A 1 69 ? 13.680 -14.520 6.146 1.00 91.81 69 LEU A C 1
ATOM 542 O O . LEU A 1 69 ? 12.472 -14.619 5.952 1.00 91.81 69 LEU A O 1
ATOM 546 N N . LYS A 1 70 ? 14.204 -14.474 7.369 1.00 90.38 70 LYS A N 1
ATOM 547 C CA . LYS A 1 70 ? 13.411 -14.407 8.597 1.00 90.38 70 LYS A CA 1
ATOM 548 C C . LYS A 1 70 ? 13.552 -13.023 9.208 1.00 90.38 70 LYS A C 1
ATOM 550 O O . LYS A 1 70 ? 14.640 -12.450 9.172 1.00 90.38 70 LYS A O 1
ATOM 555 N N . LYS A 1 71 ? 12.482 -12.516 9.825 1.00 90.00 71 LYS A N 1
ATOM 556 C CA . LYS A 1 71 ? 12.514 -11.254 10.577 1.00 90.00 71 LYS A CA 1
ATOM 557 C C . LYS A 1 71 ? 13.580 -11.314 11.679 1.00 90.00 71 LYS A C 1
ATOM 559 O O . LYS A 1 71 ? 14.461 -10.462 11.733 1.00 90.00 71 LYS A O 1
ATOM 564 N N . GLY A 1 72 ? 13.542 -12.352 12.519 1.00 85.06 72 GLY A N 1
ATOM 565 C CA . GLY A 1 72 ? 14.527 -12.559 13.585 1.00 85.06 72 GLY A CA 1
ATOM 566 C C . GLY A 1 72 ? 14.675 -11.329 14.488 1.00 85.06 72 GLY A C 1
ATOM 567 O O . GLY A 1 72 ? 13.691 -10.840 15.034 1.00 85.06 72 GLY A O 1
ATOM 568 N N . SER A 1 73 ? 15.906 -10.828 14.622 1.00 83.75 73 SER A N 1
ATOM 569 C CA . SER A 1 73 ? 16.247 -9.640 15.417 1.00 83.75 73 SER A CA 1
ATOM 570 C C . SER A 1 73 ? 16.116 -8.309 14.666 1.00 83.75 73 SER A C 1
ATOM 572 O O . SER A 1 73 ? 16.454 -7.271 15.227 1.00 83.75 73 SER A O 1
ATOM 574 N N . LEU A 1 74 ? 15.715 -8.323 13.392 1.00 88.12 74 LEU A N 1
ATOM 575 C CA . LEU A 1 74 ? 15.537 -7.103 12.605 1.00 88.12 74 LEU A CA 1
ATOM 576 C C . LEU A 1 74 ? 14.268 -6.373 13.046 1.00 88.12 74 LEU A C 1
ATOM 578 O O . LEU A 1 74 ? 13.282 -7.005 13.437 1.00 88.12 74 LEU A O 1
ATOM 582 N N . THR A 1 75 ? 14.264 -5.051 12.903 1.00 89.62 75 THR A N 1
ATOM 583 C CA . THR A 1 75 ? 13.013 -4.284 12.993 1.00 89.62 75 THR A CA 1
ATOM 584 C C . THR A 1 75 ? 12.094 -4.645 11.823 1.00 89.62 75 THR A C 1
ATOM 586 O O . THR A 1 75 ? 12.557 -5.048 10.748 1.00 89.62 75 THR A O 1
ATOM 589 N N . MET A 1 76 ? 10.778 -4.494 11.986 1.00 90.94 76 MET A N 1
ATOM 590 C CA . MET A 1 76 ? 9.818 -4.806 10.925 1.00 90.94 76 MET A CA 1
ATOM 591 C C . MET A 1 76 ? 10.085 -3.967 9.676 1.00 90.94 76 MET A C 1
ATOM 593 O O . MET A 1 76 ? 10.025 -4.476 8.557 1.00 90.94 76 MET A O 1
ATOM 597 N N . LYS A 1 77 ? 10.450 -2.693 9.853 1.00 90.56 77 LYS A N 1
ATOM 598 C CA . LYS A 1 77 ? 10.802 -1.797 8.747 1.00 90.56 77 LYS A CA 1
ATOM 599 C C . LYS A 1 77 ? 12.021 -2.288 7.961 1.00 90.56 77 LYS A C 1
ATOM 601 O O . LYS A 1 77 ? 11.997 -2.267 6.728 1.00 90.56 77 LYS A O 1
ATOM 606 N N . GLU A 1 78 ? 13.073 -2.739 8.641 1.00 92.00 78 GLU A N 1
ATOM 607 C CA . GLU A 1 78 ? 14.265 -3.302 7.991 1.00 92.00 78 GLU A CA 1
ATOM 608 C C . GLU A 1 78 ? 13.949 -4.610 7.271 1.00 92.00 78 GLU A C 1
ATOM 610 O O . GLU A 1 78 ? 14.399 -4.815 6.144 1.00 92.00 78 GLU A O 1
ATOM 615 N N . TYR A 1 79 ? 13.148 -5.476 7.893 1.00 93.81 79 TYR A N 1
ATOM 616 C CA . TYR A 1 79 ? 12.711 -6.732 7.294 1.00 93.81 79 TYR A CA 1
ATOM 617 C C . TYR A 1 79 ? 11.904 -6.501 6.008 1.00 93.81 79 TYR A C 1
ATOM 619 O O . TYR A 1 79 ? 12.258 -7.042 4.959 1.00 93.81 79 TYR A O 1
ATOM 627 N N . ILE A 1 80 ? 10.886 -5.632 6.052 1.00 92.88 80 ILE A N 1
ATOM 628 C CA . ILE A 1 80 ? 10.081 -5.262 4.878 1.00 92.88 80 ILE A CA 1
ATOM 629 C C . ILE A 1 80 ? 10.971 -4.665 3.782 1.00 92.88 80 ILE A C 1
ATOM 631 O O . ILE A 1 80 ? 10.832 -5.026 2.615 1.00 92.88 80 ILE A O 1
ATOM 635 N N . SER A 1 81 ? 11.909 -3.785 4.146 1.00 93.19 81 SER A N 1
ATOM 636 C CA . SER A 1 81 ? 12.808 -3.141 3.180 1.00 93.19 81 SER A CA 1
ATOM 637 C C . SER A 1 81 ? 13.730 -4.151 2.492 1.00 93.19 81 SER A C 1
ATOM 639 O O . SER A 1 81 ? 13.892 -4.100 1.273 1.00 93.19 81 SER A O 1
ATOM 641 N N . LYS A 1 82 ? 14.291 -5.108 3.245 1.00 93.25 82 LYS A N 1
ATOM 642 C CA . LYS A 1 82 ? 15.096 -6.202 2.682 1.00 93.25 82 LYS A CA 1
ATOM 643 C C . LYS A 1 82 ? 14.269 -7.073 1.745 1.00 93.25 82 LYS A C 1
ATOM 645 O O . LYS A 1 82 ? 14.695 -7.314 0.619 1.00 93.25 82 LYS A O 1
ATOM 650 N N . MET A 1 83 ? 13.070 -7.474 2.160 1.00 93.50 83 MET A N 1
ATOM 651 C CA . MET A 1 83 ? 12.200 -8.294 1.320 1.00 93.50 83 MET A CA 1
ATOM 652 C C . MET A 1 83 ? 11.817 -7.570 0.022 1.00 93.50 83 MET A C 1
ATOM 654 O O . MET A 1 83 ? 11.911 -8.141 -1.063 1.00 93.50 83 MET A O 1
ATOM 658 N N . LYS A 1 84 ? 11.482 -6.278 0.112 1.00 92.31 84 LYS A N 1
ATOM 659 C CA . LYS A 1 84 ? 11.196 -5.439 -1.056 1.00 92.31 84 LYS A CA 1
ATOM 660 C C . LYS A 1 84 ? 12.393 -5.338 -2.002 1.00 92.31 84 LYS A C 1
ATOM 662 O O . LYS A 1 84 ? 12.221 -5.517 -3.200 1.00 92.31 84 LYS A O 1
ATOM 667 N N . SER A 1 85 ? 13.605 -5.151 -1.475 1.00 93.75 85 SER A N 1
ATOM 668 C CA . SER A 1 85 ? 14.816 -5.100 -2.305 1.00 93.75 85 SER A CA 1
ATOM 669 C C . SER A 1 85 ? 15.067 -6.398 -3.084 1.00 93.75 85 SER A C 1
ATOM 671 O O . SER A 1 85 ? 15.545 -6.349 -4.214 1.00 93.75 85 SER A O 1
ATOM 673 N N . LEU A 1 86 ? 14.689 -7.552 -2.520 1.00 92.50 86 LEU A N 1
ATOM 674 C CA . LEU A 1 86 ? 14.772 -8.844 -3.204 1.00 92.50 86 LEU A CA 1
ATOM 675 C C . LEU A 1 86 ? 13.713 -8.965 -4.304 1.00 92.50 86 LEU A C 1
ATOM 677 O O . LEU A 1 86 ? 14.030 -9.439 -5.395 1.00 92.50 86 LEU A O 1
ATOM 681 N N . PHE A 1 87 ? 12.481 -8.503 -4.057 1.00 91.94 87 PHE A N 1
ATOM 682 C CA . PHE A 1 87 ? 11.444 -8.447 -5.093 1.00 91.94 87 PHE A CA 1
ATOM 683 C C . PHE A 1 87 ? 11.851 -7.529 -6.248 1.00 91.94 87 PHE A C 1
ATOM 685 O O . PHE A 1 87 ? 11.720 -7.921 -7.407 1.00 91.94 87 PHE A O 1
ATOM 692 N N . ASP A 1 88 ? 12.410 -6.357 -5.942 1.00 91.25 88 ASP A N 1
ATOM 693 C CA . ASP A 1 88 ? 12.879 -5.396 -6.939 1.00 91.25 88 ASP A CA 1
ATOM 694 C C . ASP A 1 88 ? 14.078 -5.952 -7.732 1.00 91.25 88 ASP A C 1
ATOM 696 O O . ASP A 1 88 ? 14.126 -5.822 -8.956 1.00 91.25 88 ASP A O 1
ATOM 700 N N . ALA A 1 89 ? 15.016 -6.645 -7.074 1.00 89.19 89 ALA A N 1
ATOM 701 C CA . ALA A 1 89 ? 16.149 -7.299 -7.736 1.00 89.19 89 ALA A CA 1
ATOM 702 C C . ALA A 1 89 ? 15.708 -8.448 -8.662 1.00 89.19 89 ALA A C 1
ATOM 704 O O . ALA A 1 89 ? 16.240 -8.601 -9.764 1.00 89.19 89 ALA A O 1
ATOM 705 N N . LEU A 1 90 ? 14.711 -9.238 -8.247 1.00 89.62 90 LEU A N 1
ATOM 706 C CA . LEU A 1 90 ? 14.112 -10.282 -9.080 1.00 89.62 90 LEU A CA 1
ATOM 707 C C . LEU A 1 90 ? 13.344 -9.686 -10.266 1.00 89.62 90 LEU A C 1
ATOM 709 O O . LEU A 1 90 ? 13.505 -10.166 -11.390 1.00 89.62 90 LEU A O 1
ATOM 713 N N . ALA A 1 91 ? 12.584 -8.610 -10.050 1.00 88.81 91 ALA A N 1
ATOM 714 C CA . ALA A 1 91 ? 11.887 -7.892 -11.113 1.00 88.81 91 ALA A CA 1
ATOM 715 C C . ALA A 1 91 ? 12.870 -7.297 -12.136 1.00 88.81 91 ALA A C 1
ATOM 717 O O . ALA A 1 91 ? 12.660 -7.447 -13.340 1.00 88.81 91 ALA A O 1
ATOM 718 N N . ALA A 1 92 ? 13.984 -6.714 -11.679 1.00 85.31 92 ALA A N 1
ATOM 719 C CA . ALA A 1 92 ? 15.053 -6.208 -12.541 1.00 85.31 92 ALA A CA 1
ATOM 720 C C . ALA A 1 92 ? 15.735 -7.319 -13.363 1.00 85.31 92 ALA A C 1
ATOM 722 O O . ALA A 1 92 ? 16.170 -7.079 -14.487 1.00 85.31 92 ALA A O 1
ATOM 723 N N . ALA A 1 93 ? 15.790 -8.546 -12.835 1.00 83.50 93 ALA A N 1
ATOM 724 C CA . ALA A 1 93 ? 16.270 -9.726 -13.553 1.00 83.50 93 ALA A CA 1
ATOM 725 C C . ALA A 1 93 ? 15.210 -10.367 -14.479 1.00 83.50 93 ALA A C 1
ATOM 727 O O . ALA A 1 93 ? 15.466 -11.423 -15.058 1.00 83.50 93 ALA A O 1
ATOM 728 N N . GLY A 1 94 ? 14.025 -9.760 -14.621 1.00 83.31 94 GLY A N 1
ATOM 729 C CA . GLY A 1 94 ? 12.931 -10.252 -15.466 1.00 83.31 94 GLY A CA 1
ATOM 730 C C . GLY A 1 94 ? 12.023 -11.294 -14.802 1.00 83.31 94 GLY A C 1
ATOM 731 O O . GLY A 1 94 ? 11.148 -11.856 -15.458 1.00 83.31 94 GLY A O 1
ATOM 732 N N . HIS A 1 95 ? 12.194 -11.552 -13.505 1.00 86.19 95 HIS A N 1
ATOM 733 C CA . HIS A 1 95 ? 11.382 -12.486 -12.727 1.00 86.19 95 HIS A CA 1
ATOM 734 C C . HIS A 1 95 ? 10.464 -11.733 -11.763 1.00 86.19 95 HIS A C 1
ATOM 736 O O . HIS A 1 95 ? 10.748 -11.609 -10.574 1.00 86.19 95 HIS A O 1
ATOM 742 N N . VAL A 1 96 ? 9.339 -11.235 -12.274 1.00 87.50 96 VAL A N 1
ATOM 743 C CA . VAL A 1 96 ? 8.344 -10.536 -11.450 1.00 87.50 96 VAL A CA 1
ATOM 744 C C . VAL A 1 96 ? 7.668 -11.521 -10.492 1.00 87.50 96 VAL A C 1
ATOM 746 O O . VAL A 1 96 ? 7.129 -12.543 -10.917 1.00 87.50 96 VAL A O 1
ATOM 749 N N . VAL A 1 97 ? 7.691 -11.209 -9.196 1.00 88.75 97 VAL A N 1
ATOM 750 C CA . VAL A 1 97 ? 7.004 -11.987 -8.155 1.00 88.75 97 VAL A CA 1
ATOM 751 C C . VAL A 1 97 ? 5.563 -11.494 -8.041 1.00 88.75 97 VAL A C 1
ATOM 753 O O . VAL A 1 97 ? 5.334 -10.293 -7.897 1.00 88.75 97 VAL A O 1
ATOM 756 N N . SER A 1 98 ? 4.593 -12.410 -8.102 1.00 89.88 98 SER A N 1
ATOM 757 C CA . SER A 1 98 ? 3.167 -12.091 -7.958 1.00 89.88 98 SER A CA 1
ATOM 758 C C . SER A 1 98 ? 2.873 -11.489 -6.588 1.00 89.88 98 SER A C 1
ATOM 760 O O . SER A 1 98 ? 3.466 -11.900 -5.596 1.00 89.88 98 SER A O 1
ATOM 762 N N . GLU A 1 99 ? 1.910 -10.572 -6.501 1.00 86.81 99 GLU A N 1
ATOM 763 C CA . GLU A 1 99 ? 1.539 -9.922 -5.238 1.00 86.81 99 GLU A CA 1
ATOM 764 C C . GLU A 1 99 ? 1.162 -10.939 -4.143 1.00 86.81 99 GLU A C 1
ATOM 766 O O . GLU A 1 99 ? 1.564 -10.807 -2.987 1.00 86.81 99 GLU A O 1
ATOM 771 N N . LYS A 1 100 ? 0.487 -12.030 -4.528 1.00 85.69 100 LYS A N 1
ATOM 772 C CA . LYS A 1 100 ? 0.158 -13.143 -3.622 1.00 85.69 100 LYS A CA 1
ATOM 773 C C . LYS A 1 100 ? 1.405 -13.835 -3.074 1.00 85.69 100 LYS A C 1
ATOM 775 O O . LYS A 1 100 ? 1.477 -14.112 -1.880 1.00 85.69 100 LYS A O 1
ATOM 780 N N . ASP A 1 101 ? 2.389 -14.085 -3.932 1.00 88.06 101 ASP A N 1
ATOM 781 C CA . ASP A 1 101 ? 3.643 -14.729 -3.538 1.00 88.06 101 ASP A CA 1
ATOM 782 C C . ASP A 1 101 ? 4.487 -13.785 -2.678 1.00 88.06 101 ASP A C 1
ATOM 784 O O . ASP A 1 101 ? 5.097 -14.221 -1.704 1.00 88.06 101 ASP A O 1
ATOM 788 N N . GLN A 1 102 ? 4.460 -12.479 -2.968 1.00 90.06 102 GLN A N 1
ATOM 789 C CA . GLN A 1 102 ? 5.105 -11.469 -2.130 1.00 90.06 102 GLN A CA 1
ATOM 790 C C . GLN A 1 102 ? 4.548 -11.501 -0.702 1.00 90.06 102 GLN A C 1
ATOM 792 O O . GLN A 1 102 ? 5.319 -11.521 0.255 1.00 90.06 102 GLN A O 1
ATOM 797 N N . ILE A 1 103 ? 3.222 -11.577 -0.553 1.00 88.94 103 ILE A N 1
ATOM 798 C CA . ILE A 1 103 ? 2.544 -11.699 0.746 1.00 88.94 103 ILE A CA 1
ATOM 799 C C . ILE A 1 103 ? 2.913 -13.006 1.452 1.00 88.94 103 ILE A C 1
ATOM 801 O O . ILE A 1 103 ? 3.260 -12.987 2.634 1.00 88.94 103 ILE A O 1
ATOM 805 N N . MET A 1 104 ? 2.891 -14.129 0.731 1.00 88.25 104 MET A N 1
ATOM 806 C CA . MET A 1 104 ? 3.262 -15.437 1.278 1.00 88.25 104 MET A CA 1
ATOM 807 C C . MET A 1 104 ? 4.698 -15.452 1.802 1.00 88.25 104 MET A C 1
ATOM 809 O O . MET A 1 104 ? 4.943 -15.922 2.913 1.00 88.25 104 MET A O 1
ATOM 813 N N . HIS A 1 105 ? 5.642 -14.901 1.038 1.00 89.56 105 HIS A N 1
ATOM 814 C CA . HIS A 1 105 ? 7.032 -14.794 1.467 1.00 89.56 105 HIS A CA 1
ATOM 815 C C . HIS A 1 105 ? 7.183 -13.837 2.655 1.00 89.56 105 HIS A C 1
ATOM 817 O O . HIS A 1 105 ? 7.896 -14.159 3.604 1.00 89.56 105 HIS A O 1
ATOM 823 N N . LEU A 1 106 ? 6.484 -12.695 2.651 1.00 90.94 106 LEU A N 1
ATOM 824 C CA . LEU A 1 106 ? 6.546 -11.719 3.741 1.00 90.94 106 LEU A CA 1
ATOM 825 C C . LEU A 1 106 ? 6.077 -12.326 5.070 1.00 90.94 106 LEU A C 1
ATOM 827 O O . LEU A 1 106 ? 6.704 -12.086 6.099 1.00 90.94 106 LEU A O 1
ATOM 831 N N . ILE A 1 107 ? 5.008 -13.125 5.037 1.00 89.00 107 ILE A N 1
ATOM 832 C CA . ILE A 1 107 ? 4.408 -13.763 6.213 1.00 89.00 107 ILE A CA 1
ATOM 833 C C . ILE A 1 107 ? 5.204 -14.989 6.666 1.00 89.00 107 ILE A C 1
ATOM 835 O O . ILE A 1 107 ? 5.396 -15.178 7.864 1.00 89.00 107 ILE A O 1
ATOM 839 N N . GLY A 1 108 ? 5.719 -15.790 5.729 1.00 86.88 108 GLY A N 1
ATOM 840 C CA . GLY A 1 108 ? 6.485 -17.001 6.040 1.00 86.88 108 GLY A CA 1
ATOM 841 C C . GLY A 1 108 ? 7.785 -16.746 6.815 1.00 86.88 108 GLY A C 1
ATOM 842 O O . GLY A 1 108 ? 8.251 -17.630 7.532 1.00 86.88 108 GLY A O 1
ATOM 843 N N . GLY A 1 109 ? 8.354 -15.542 6.711 1.00 87.19 109 GLY A N 1
ATOM 844 C CA . GLY A 1 109 ? 9.538 -15.133 7.471 1.00 87.19 10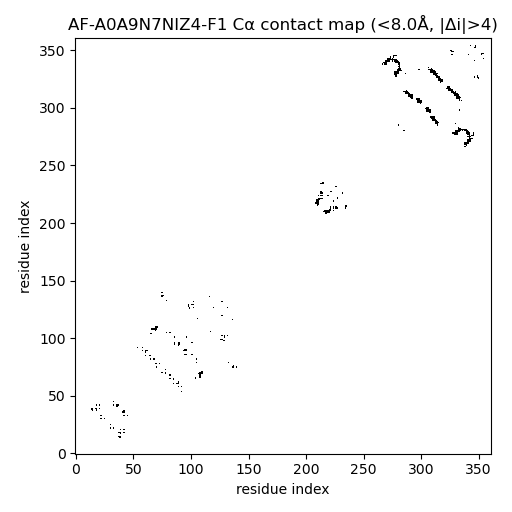9 GLY A CA 1
ATOM 845 C C . GLY A 1 109 ? 9.252 -14.553 8.862 1.00 87.19 109 GLY A C 1
ATOM 846 O O . GLY A 1 109 ? 10.198 -14.191 9.571 1.00 87.19 109 GLY A O 1
ATOM 847 N N . LEU A 1 110 ? 7.985 -14.435 9.275 1.00 89.38 110 LEU A N 1
ATOM 848 C CA . LEU A 1 110 ? 7.611 -13.851 10.566 1.00 89.38 110 LEU A CA 1
ATOM 849 C C . LEU A 1 110 ? 7.749 -14.854 11.724 1.00 89.38 110 LEU A C 1
ATOM 851 O O . LEU A 1 110 ? 7.545 -16.056 11.567 1.00 89.38 110 LEU A O 1
ATOM 855 N N . GLY A 1 111 ? 8.099 -14.345 12.908 1.00 84.25 111 GLY A N 1
ATOM 856 C CA . GLY A 1 111 ? 8.148 -15.126 14.148 1.00 84.25 111 GLY A CA 1
ATOM 857 C C . GLY A 1 111 ? 6.760 -15.422 14.732 1.00 84.25 111 GLY A C 1
ATOM 858 O O . GLY A 1 111 ? 5.747 -14.876 14.286 1.00 84.25 111 GLY A O 1
ATOM 859 N N . GLN A 1 112 ? 6.706 -16.273 15.764 1.00 83.25 112 GLN A N 1
ATOM 860 C CA . GLN A 1 112 ? 5.448 -16.684 16.411 1.00 83.25 112 GLN A CA 1
ATOM 861 C C . GLN A 1 112 ? 4.676 -15.509 17.028 1.00 83.25 112 GLN A C 1
ATOM 863 O O . GLN A 1 112 ? 3.452 -15.560 17.150 1.00 83.25 112 GLN A O 1
ATOM 868 N N . GLU A 1 113 ? 5.365 -14.429 17.382 1.00 83.25 113 GLU A N 1
ATOM 869 C CA . GLU A 1 113 ? 4.762 -13.204 17.896 1.00 83.25 113 GLU A CA 1
ATOM 870 C C . GLU A 1 113 ? 3.803 -12.538 16.888 1.00 83.25 113 GLU A C 1
ATOM 872 O O . GLU A 1 113 ? 2.885 -11.828 17.293 1.00 83.25 113 GLU A O 1
ATOM 877 N N . TYR A 1 114 ? 3.938 -12.842 15.592 1.00 86.69 114 TYR A N 1
ATOM 878 C CA . TYR A 1 114 ? 3.057 -12.364 14.520 1.00 86.69 114 TYR A CA 1
ATOM 879 C C . TYR A 1 114 ? 1.973 -13.376 14.111 1.00 86.69 114 TYR A C 1
ATOM 881 O O . TYR A 1 114 ? 1.225 -13.120 13.166 1.00 86.69 114 TYR A O 1
ATOM 889 N N . ASN A 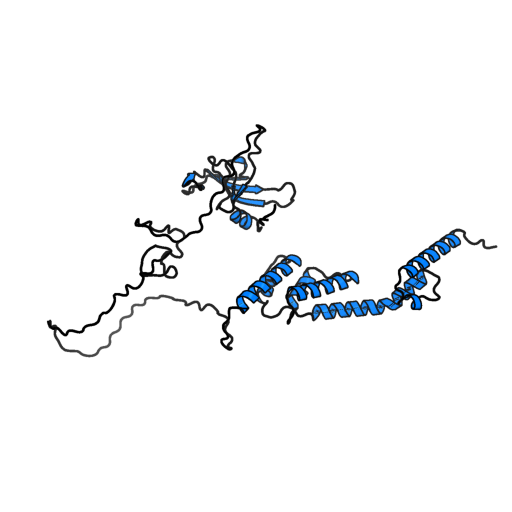1 115 ? 1.815 -14.494 14.831 1.00 83.38 115 ASN A N 1
ATOM 890 C CA . ASN A 1 115 ? 0.752 -15.477 14.577 1.00 83.38 115 ASN A CA 1
ATOM 891 C C . ASN A 1 115 ? -0.661 -14.865 14.460 1.00 83.38 115 ASN A C 1
ATOM 893 O O . ASN A 1 115 ? -1.402 -15.295 13.574 1.00 83.38 115 ASN A O 1
ATOM 897 N N . PRO A 1 116 ? -1.060 -13.848 15.259 1.00 83.81 116 PRO A N 1
ATOM 898 C CA . PRO A 1 116 ? -2.357 -13.195 15.078 1.00 83.81 116 PRO A CA 1
ATOM 899 C C . PRO A 1 116 ? -2.534 -12.594 13.679 1.00 83.81 116 PRO A C 1
ATOM 901 O O . PRO A 1 116 ? -3.611 -12.710 13.104 1.00 83.81 116 PRO A O 1
ATOM 904 N N . ILE A 1 117 ? -1.471 -12.016 13.106 1.00 83.88 117 ILE A N 1
ATOM 905 C CA . ILE A 1 117 ? -1.482 -11.490 11.736 1.00 83.88 117 ILE A CA 1
ATOM 906 C C . ILE A 1 117 ? -1.542 -12.625 10.718 1.00 83.88 117 ILE A C 1
ATOM 908 O O . ILE A 1 117 ? -2.271 -12.529 9.737 1.00 83.88 117 ILE A O 1
ATOM 912 N N . MET A 1 118 ? -0.832 -13.730 10.950 1.00 82.50 118 MET A N 1
ATOM 913 C CA . MET A 1 118 ? -0.926 -14.888 10.056 1.00 82.50 118 MET A CA 1
ATOM 914 C C . MET A 1 118 ? -2.362 -15.419 9.968 1.00 82.50 118 MET A C 1
ATOM 916 O O . MET A 1 118 ? -2.834 -15.743 8.878 1.00 82.50 118 MET A O 1
ATOM 920 N N . VAL A 1 119 ? -3.083 -15.459 11.094 1.00 81.12 119 VAL A N 1
ATOM 921 C CA . VAL A 1 119 ? -4.489 -15.887 11.143 1.00 81.12 119 VAL A CA 1
ATOM 922 C C . VAL A 1 119 ? -5.407 -14.877 10.457 1.00 81.12 119 VAL A C 1
ATOM 924 O O . VAL A 1 119 ? -6.261 -15.286 9.671 1.00 81.12 119 VAL A O 1
ATOM 927 N N . THR A 1 120 ? -5.247 -13.571 10.698 1.00 82.00 120 THR A N 1
ATOM 928 C CA . THR A 1 120 ? -6.076 -12.554 10.021 1.00 82.00 120 THR A CA 1
ATOM 929 C C . THR A 1 120 ? -5.837 -12.544 8.519 1.00 82.00 120 THR A C 1
ATOM 931 O O . THR A 1 120 ? -6.787 -12.389 7.755 1.00 82.00 120 THR A O 1
ATOM 934 N N . VAL A 1 121 ? -4.596 -12.771 8.083 1.00 81.00 121 VAL A N 1
ATOM 935 C CA . VAL A 1 121 ? -4.282 -12.848 6.660 1.00 81.00 121 VAL A CA 1
ATOM 936 C C . VAL A 1 121 ? -4.868 -14.107 6.029 1.00 81.00 121 VAL A C 1
ATOM 938 O O . VAL A 1 121 ? -5.522 -14.010 4.993 1.00 81.00 121 VAL A O 1
ATOM 941 N N . SER A 1 122 ? -4.710 -15.261 6.681 1.00 76.81 122 SER A N 1
ATOM 942 C CA . SER A 1 122 ? -5.168 -16.558 6.157 1.00 76.81 122 SER A CA 1
ATOM 943 C C . SER A 1 122 ? -6.689 -16.743 6.196 1.00 76.81 122 SER A C 1
ATOM 945 O O . SER A 1 122 ? -7.229 -17.527 5.424 1.00 76.81 122 SER A O 1
ATOM 947 N N . SER A 1 123 ? -7.393 -16.054 7.100 1.00 77.38 123 SER A N 1
ATOM 948 C CA . SER A 1 123 ? -8.855 -16.163 7.254 1.00 77.38 123 SER A CA 1
ATOM 949 C C . SER A 1 123 ? -9.646 -15.263 6.305 1.00 77.38 123 SER A C 1
ATOM 951 O O . SER A 1 123 ? -10.866 -15.404 6.196 1.00 77.38 123 SER A O 1
ATOM 953 N N . ARG A 1 124 ? -8.979 -14.332 5.616 1.00 72.81 124 ARG A N 1
ATOM 954 C CA . ARG A 1 124 ? -9.645 -13.375 4.736 1.00 72.81 124 ARG A CA 1
ATOM 955 C C . ARG A 1 124 ? -9.859 -13.970 3.341 1.00 72.81 124 ARG A C 1
ATOM 957 O O . ARG A 1 124 ? -8.956 -14.562 2.763 1.00 72.81 124 ARG A O 1
ATOM 964 N N . VAL A 1 125 ? -11.063 -13.782 2.796 1.00 60.69 125 VAL A N 1
ATOM 965 C CA . VAL A 1 125 ? -11.449 -14.252 1.447 1.00 60.69 125 VAL A CA 1
ATOM 966 C C . VAL A 1 125 ? -10.971 -13.292 0.346 1.00 60.69 125 VAL A C 1
ATOM 968 O O . VAL A 1 125 ? -10.7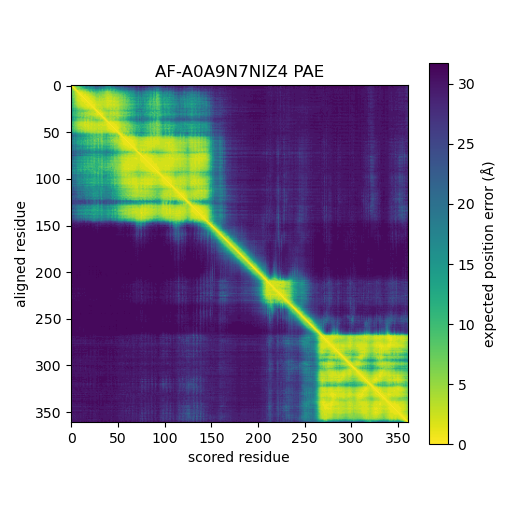52 -13.701 -0.792 1.00 60.69 125 VAL A O 1
ATOM 971 N N . GLU A 1 126 ? -10.782 -12.014 0.677 1.00 71.06 126 GLU A N 1
ATOM 972 C CA . GLU A 1 126 ? -10.268 -10.997 -0.245 1.00 71.06 126 GLU A CA 1
ATOM 973 C C . GLU A 1 126 ? -8.733 -11.044 -0.338 1.00 71.06 126 GLU A C 1
ATOM 975 O O . GLU A 1 126 ? -8.067 -11.229 0.685 1.00 71.06 126 GLU A O 1
ATOM 980 N N . PRO A 1 127 ? -8.152 -10.842 -1.537 1.00 68.06 127 PRO A N 1
ATOM 981 C CA . PRO A 1 127 ? -6.708 -10.759 -1.696 1.00 68.06 127 PRO A CA 1
ATOM 982 C C . PRO A 1 127 ? -6.168 -9.529 -0.960 1.00 68.06 127 PRO A C 1
ATOM 984 O O . PRO A 1 127 ? -6.672 -8.420 -1.127 1.00 68.06 127 PRO A O 1
ATOM 987 N N . TRP A 1 128 ? -5.137 -9.731 -0.144 1.00 74.25 128 TRP A N 1
ATOM 988 C CA . TRP A 1 128 ? -4.426 -8.630 0.496 1.00 74.25 128 TRP A CA 1
ATOM 989 C C . TRP A 1 128 ? -3.663 -7.815 -0.546 1.00 74.25 128 TRP A C 1
ATOM 991 O O . TRP A 1 128 ? -3.111 -8.378 -1.490 1.00 74.25 128 TRP A O 1
ATOM 1001 N N . SER A 1 129 ? -3.600 -6.502 -0.333 1.00 84.75 129 SER A N 1
ATOM 1002 C CA . SER A 1 129 ? -2.593 -5.651 -0.961 1.00 84.75 129 SER A CA 1
ATOM 1003 C C . SER A 1 129 ? -1.285 -5.769 -0.184 1.00 84.75 129 SER A C 1
ATOM 1005 O O . SER A 1 129 ? -1.272 -5.815 1.052 1.00 84.75 129 SER A O 1
ATOM 1007 N N . THR A 1 130 ? -0.166 -5.785 -0.903 1.00 82.69 130 THR A N 1
ATOM 1008 C CA . THR A 1 130 ? 1.176 -5.736 -0.297 1.00 82.69 130 THR A CA 1
ATOM 1009 C C . THR A 1 130 ? 1.374 -4.506 0.586 1.00 82.69 130 THR A C 1
ATOM 1011 O O . THR A 1 130 ? 2.045 -4.591 1.614 1.00 82.69 130 THR A O 1
ATOM 1014 N N . ILE A 1 131 ? 0.757 -3.380 0.227 1.00 86.06 131 ILE A N 1
ATOM 1015 C CA . ILE A 1 131 ? 0.849 -2.111 0.959 1.00 86.06 131 ILE A CA 1
ATOM 1016 C C . ILE A 1 131 ? 0.082 -2.202 2.284 1.00 86.06 131 ILE A C 1
ATOM 1018 O O . ILE A 1 131 ? 0.616 -1.845 3.336 1.00 86.06 131 ILE A O 1
ATOM 1022 N N . ASP A 1 132 ? -1.133 -2.752 2.250 1.00 86.38 132 ASP A N 1
ATOM 1023 C CA . ASP A 1 132 ? -1.980 -2.902 3.439 1.00 86.38 132 ASP A CA 1
ATOM 1024 C C . ASP A 1 132 ? -1.334 -3.833 4.467 1.00 86.38 132 ASP A C 1
ATOM 1026 O O . ASP A 1 132 ? -1.351 -3.566 5.670 1.00 86.38 132 ASP A O 1
ATOM 1030 N N . LEU A 1 133 ? -0.713 -4.919 3.996 1.00 86.94 133 LEU A N 1
ATOM 1031 C CA . LEU A 1 133 ? 0.001 -5.851 4.860 1.00 86.94 133 LEU A CA 1
ATOM 1032 C C . LEU A 1 133 ? 1.228 -5.202 5.514 1.00 86.94 133 LEU A C 1
ATOM 1034 O O . LEU A 1 133 ? 1.469 -5.412 6.702 1.00 86.94 133 LEU A O 1
ATOM 1038 N N . GLN A 1 134 ? 1.991 -4.395 4.774 1.00 89.19 134 GLN A N 1
ATOM 1039 C CA . GLN A 1 134 ? 3.128 -3.659 5.335 1.00 89.19 134 GLN A CA 1
ATOM 1040 C C . GLN A 1 134 ? 2.677 -2.678 6.424 1.00 89.19 134 GLN A C 1
ATOM 1042 O O . GLN A 1 134 ? 3.277 -2.641 7.499 1.00 89.19 134 GLN A O 1
ATOM 1047 N N . ALA A 1 135 ? 1.593 -1.934 6.187 1.00 87.94 135 ALA A N 1
ATOM 1048 C CA . ALA A 1 135 ? 1.017 -1.031 7.182 1.00 87.94 135 ALA A CA 1
ATOM 1049 C C . ALA A 1 135 ? 0.530 -1.789 8.432 1.00 87.94 135 ALA A C 1
ATOM 1051 O O . ALA A 1 135 ? 0.812 -1.382 9.564 1.00 87.94 135 ALA A O 1
ATOM 1052 N N . LEU A 1 136 ? -0.134 -2.935 8.242 1.00 88.44 136 LEU A N 1
ATOM 1053 C CA . LEU A 1 136 ? -0.574 -3.799 9.336 1.00 88.44 136 LEU A CA 1
ATOM 1054 C C . LEU A 1 136 ? 0.613 -4.290 10.176 1.00 88.44 136 LEU A C 1
ATOM 1056 O O . LEU A 1 136 ? 0.575 -4.192 11.401 1.00 88.44 136 LEU A O 1
ATOM 1060 N N . LEU A 1 137 ? 1.680 -4.767 9.537 1.00 89.62 137 LEU A N 1
ATOM 1061 C CA . LEU A 1 137 ? 2.870 -5.267 10.225 1.00 89.62 137 LEU A CA 1
ATOM 1062 C C . LEU A 1 137 ? 3.583 -4.181 11.039 1.00 89.62 137 LEU A C 1
ATOM 1064 O O . LEU A 1 137 ? 3.977 -4.439 12.176 1.00 89.62 137 LEU A O 1
ATOM 1068 N N . LEU A 1 138 ? 3.706 -2.968 10.493 1.00 89.19 138 LEU A N 1
ATOM 1069 C CA . LEU A 1 138 ? 4.309 -1.829 11.193 1.00 89.19 138 LEU A CA 1
ATOM 1070 C C . LEU A 1 138 ? 3.458 -1.374 12.387 1.00 89.19 138 LEU A C 1
ATOM 1072 O O . LEU A 1 138 ? 3.983 -1.151 13.477 1.00 89.19 138 LEU A O 1
ATOM 1076 N N . SER A 1 139 ? 2.134 -1.285 12.220 1.00 86.88 139 SER A N 1
ATOM 1077 C CA . SER A 1 139 ? 1.234 -0.922 13.326 1.00 86.88 139 SER A CA 1
ATOM 1078 C C . SER A 1 139 ? 1.240 -1.968 14.447 1.00 86.88 139 SER A C 1
ATOM 1080 O O . SER A 1 139 ? 1.151 -1.633 15.630 1.00 86.88 139 SER A O 1
ATOM 1082 N N . PHE A 1 140 ? 1.392 -3.244 14.091 1.00 86.62 140 PHE A N 1
ATOM 1083 C CA . PHE A 1 140 ? 1.469 -4.330 15.055 1.00 86.62 140 PHE A CA 1
ATOM 1084 C C . PHE A 1 140 ? 2.806 -4.376 15.793 1.00 86.62 140 PHE A C 1
ATOM 1086 O O . PHE A 1 140 ? 2.807 -4.670 16.983 1.00 86.62 140 PHE A O 1
ATOM 1093 N N . GLU A 1 141 ? 3.924 -4.027 15.148 1.00 87.19 141 GLU A N 1
ATOM 1094 C CA . GLU A 1 141 ? 5.214 -3.866 15.835 1.00 87.19 141 GLU A CA 1
ATOM 1095 C C . GLU A 1 141 ? 5.125 -2.819 16.956 1.00 87.19 141 GLU A C 1
ATOM 1097 O O . GLU A 1 141 ? 5.467 -3.123 18.095 1.00 87.19 141 GLU A O 1
ATOM 1102 N N . SER A 1 142 ? 4.536 -1.649 16.685 1.00 83.88 142 SER A N 1
ATOM 1103 C CA . SER A 1 142 ? 4.316 -0.619 17.714 1.00 83.88 142 SER A CA 1
ATOM 1104 C C . SER A 1 142 ? 3.445 -1.123 18.879 1.00 83.88 142 SER A C 1
ATOM 1106 O O . SER A 1 142 ? 3.691 -0.828 20.053 1.00 83.88 142 SER A O 1
ATOM 1108 N N . ARG A 1 143 ? 2.440 -1.958 18.590 1.00 81.25 143 ARG A N 1
ATOM 1109 C CA . ARG A 1 143 ? 1.629 -2.611 19.630 1.00 81.25 143 ARG A CA 1
ATOM 1110 C C . ARG A 1 143 ? 2.407 -3.666 20.420 1.00 81.25 143 ARG A C 1
ATOM 1112 O O . ARG A 1 143 ? 2.195 -3.777 21.622 1.00 81.25 143 ARG A O 1
ATOM 1119 N N . LEU A 1 144 ? 3.296 -4.428 19.785 1.00 80.00 144 LEU A N 1
ATOM 1120 C CA . LEU A 1 144 ? 4.154 -5.383 20.489 1.00 80.00 144 LEU A CA 1
ATOM 1121 C C . LEU A 1 144 ? 5.142 -4.667 21.415 1.00 80.00 144 LEU A C 1
ATOM 1123 O O . LEU A 1 144 ? 5.336 -5.117 22.540 1.00 80.00 144 LEU A O 1
ATOM 1127 N N . GLU A 1 145 ? 5.707 -3.536 20.992 1.00 76.94 145 GLU A N 1
ATOM 1128 C CA . GLU A 1 145 ? 6.608 -2.727 21.824 1.00 76.94 145 GLU A CA 1
ATOM 1129 C C . GLU A 1 145 ? 5.902 -2.172 23.070 1.00 76.94 145 GLU A C 1
ATOM 1131 O O . GLU A 1 145 ? 6.420 -2.280 24.182 1.00 76.94 145 GLU A O 1
ATOM 1136 N N . THR A 1 146 ? 4.683 -1.644 22.921 1.00 67.25 146 THR A N 1
ATOM 1137 C CA . THR A 1 146 ? 3.904 -1.129 24.066 1.00 67.25 146 THR A CA 1
ATOM 1138 C C . THR A 1 146 ? 3.505 -2.220 25.063 1.00 67.25 146 THR A C 1
ATOM 1140 O O . THR A 1 146 ? 3.449 -1.961 26.265 1.00 67.25 146 THR A O 1
ATOM 1143 N N . VAL A 1 147 ? 3.267 -3.449 24.595 1.00 63.31 147 VAL A N 1
ATOM 1144 C CA . VAL A 1 147 ? 2.990 -4.606 25.461 1.00 63.31 147 VAL A CA 1
ATOM 1145 C C . VAL A 1 147 ? 4.276 -5.151 26.098 1.00 63.31 147 VAL A C 1
ATOM 1147 O O . VAL A 1 147 ? 4.265 -5.515 27.272 1.00 63.31 147 VAL A O 1
ATOM 1150 N N . GLY A 1 148 ? 5.397 -5.151 25.370 1.00 56.88 148 GLY A N 1
ATOM 1151 C CA . GLY A 1 148 ? 6.704 -5.610 25.854 1.00 56.88 148 GLY A CA 1
ATOM 1152 C C . GLY A 1 148 ? 7.309 -4.738 26.959 1.00 56.88 148 GLY A C 1
ATOM 1153 O O . GLY A 1 148 ? 8.042 -5.246 27.803 1.00 56.88 148 GLY A O 1
ATOM 1154 N N . LEU A 1 149 ? 6.957 -3.449 27.014 1.00 49.50 149 LEU A N 1
ATOM 1155 C CA . LEU A 1 149 ? 7.411 -2.516 28.053 1.00 49.50 149 LEU A CA 1
ATOM 1156 C C . LEU A 1 149 ? 6.591 -2.567 29.357 1.00 49.50 149 LEU A C 1
ATOM 1158 O O . LEU A 1 149 ? 6.951 -1.887 30.315 1.00 49.50 149 LEU A O 1
ATOM 1162 N N . ASN A 1 150 ? 5.517 -3.368 29.427 1.00 43.44 150 ASN A N 1
ATOM 1163 C CA . ASN A 1 150 ? 4.602 -3.403 30.579 1.00 43.44 150 ASN A CA 1
ATOM 1164 C C . ASN A 1 150 ? 4.541 -4.759 31.308 1.00 43.44 150 ASN A C 1
ATOM 1166 O O . ASN A 1 150 ? 3.607 -5.017 32.067 1.00 43.44 150 ASN A O 1
ATOM 1170 N N . ILE A 1 151 ? 5.541 -5.621 31.105 1.00 41.41 151 ILE A N 1
ATOM 1171 C CA . ILE A 1 151 ? 5.687 -6.874 31.852 1.00 41.41 151 ILE A CA 1
ATOM 1172 C C . ILE A 1 151 ? 6.771 -6.676 32.925 1.00 41.41 151 ILE A C 1
ATOM 1174 O O . ILE A 1 151 ? 7.956 -6.635 32.586 1.00 41.41 151 ILE A O 1
ATOM 1178 N N . PRO A 1 152 ? 6.422 -6.579 34.224 1.00 38.69 152 PRO A N 1
ATOM 1179 C CA . PRO A 1 152 ? 7.398 -6.855 35.262 1.00 38.69 152 PRO A CA 1
ATOM 1180 C C . PRO A 1 152 ? 7.811 -8.317 35.110 1.00 38.69 152 PRO A C 1
ATOM 1182 O O . PRO A 1 152 ? 6.953 -9.197 35.069 1.00 38.69 152 PRO A O 1
ATOM 1185 N N . LEU A 1 153 ? 9.119 -8.551 35.003 1.00 39.72 153 LEU A N 1
ATOM 1186 C CA . LEU A 1 153 ? 9.761 -9.863 35.034 1.00 39.72 153 LEU A CA 1
ATOM 1187 C C . LEU A 1 153 ? 9.144 -10.740 36.136 1.00 39.72 153 LEU A C 1
ATOM 1189 O O . LEU A 1 153 ? 9.517 -10.646 37.304 1.00 39.72 153 LEU A O 1
ATOM 1193 N N . VAL A 1 154 ? 8.207 -11.605 35.758 1.00 38.88 154 VAL A N 1
ATOM 1194 C CA . VAL A 1 154 ? 7.829 -12.780 36.533 1.00 38.88 154 VAL A CA 1
ATOM 1195 C C . VAL A 1 154 ? 8.042 -13.965 35.613 1.00 38.88 154 VAL A C 1
ATOM 1197 O O . VAL A 1 154 ? 7.554 -14.009 34.486 1.00 38.88 154 VAL A O 1
ATOM 1200 N N . ASN A 1 155 ? 8.889 -14.858 36.104 1.00 38.19 155 ASN A N 1
ATOM 1201 C CA . ASN A 1 155 ? 9.446 -16.002 35.413 1.00 38.19 155 ASN A CA 1
ATOM 1202 C C . ASN A 1 155 ? 8.389 -16.916 34.782 1.00 38.19 155 ASN A C 1
ATOM 1204 O O . ASN A 1 155 ? 7.246 -16.983 35.226 1.00 38.19 155 ASN A O 1
ATOM 1208 N N . SER A 1 156 ? 8.865 -17.640 33.770 1.00 44.91 156 SER A N 1
ATOM 1209 C CA . SER A 1 156 ? 8.282 -18.813 33.122 1.00 44.91 156 SER A CA 1
ATOM 1210 C C . SER A 1 156 ? 7.146 -19.505 33.885 1.00 44.91 156 SER A C 1
ATOM 1212 O O . SER A 1 156 ? 7.380 -20.147 34.906 1.00 44.91 156 SER A O 1
ATOM 1214 N N . ASP A 1 157 ? 5.955 -19.505 33.300 1.00 35.56 157 ASP A N 1
ATOM 1215 C CA . ASP A 1 157 ? 5.427 -20.752 32.752 1.00 35.56 157 ASP A CA 1
ATOM 1216 C C . ASP A 1 157 ? 4.350 -20.460 31.707 1.00 35.56 157 ASP A C 1
ATOM 1218 O O . ASP A 1 157 ? 3.625 -19.466 31.787 1.00 35.56 157 ASP A O 1
ATOM 1222 N N . GLY A 1 158 ? 4.290 -21.301 30.677 1.00 48.78 158 GLY A N 1
ATOM 1223 C CA . GLY A 1 158 ? 3.349 -21.153 29.575 1.00 48.78 158 GLY A CA 1
ATOM 1224 C C . GLY A 1 158 ? 1.904 -21.148 30.068 1.00 48.78 158 GLY A C 1
ATOM 1225 O O . GLY A 1 158 ? 1.390 -22.160 30.534 1.00 48.78 158 GLY A O 1
ATOM 1226 N N . SER A 1 159 ? 1.218 -20.018 29.931 1.00 37.28 159 SER A N 1
ATOM 1227 C CA . SER A 1 159 ? -0.241 -19.955 30.001 1.00 37.28 159 SER A CA 1
ATOM 1228 C C . SER A 1 159 ? -0.735 -18.733 29.244 1.00 37.28 159 SER A C 1
ATOM 1230 O O . SER A 1 159 ? -0.727 -17.607 29.737 1.00 37.28 159 SER A O 1
ATOM 1232 N N . TYR A 1 160 ? -1.184 -18.974 28.014 1.00 42.16 160 TYR A N 1
ATOM 1233 C CA . TYR A 1 160 ? -2.121 -18.083 27.345 1.00 42.16 160 TYR A CA 1
ATOM 1234 C C . TYR A 1 160 ? -3.348 -17.913 28.258 1.00 42.16 160 TYR A C 1
ATOM 1236 O O . TYR A 1 160 ? -3.882 -18.926 28.718 1.00 42.16 160 TYR A O 1
ATOM 1244 N N . PRO A 1 161 ? -3.841 -16.693 28.531 1.00 40.88 161 PRO A N 1
ATOM 1245 C CA . PRO A 1 161 ? -5.099 -16.530 29.243 1.00 40.88 161 PRO A CA 1
ATOM 1246 C C . PRO A 1 161 ? -6.255 -16.954 28.323 1.00 40.88 161 PRO A C 1
ATOM 1248 O O . PRO A 1 161 ? -6.835 -16.142 27.605 1.00 40.88 161 PRO A O 1
ATOM 1251 N N . MET A 1 162 ? -6.589 -18.247 28.327 1.00 38.56 162 MET A N 1
ATOM 1252 C CA . MET A 1 162 ? -7.900 -18.719 27.889 1.00 38.56 162 MET A CA 1
ATOM 1253 C C . MET A 1 162 ? -8.923 -18.312 28.948 1.00 38.56 162 MET A C 1
ATOM 1255 O O . MET A 1 162 ? -8.794 -18.629 30.130 1.00 38.56 162 MET A O 1
ATOM 1259 N N . ALA A 1 163 ? -9.947 -17.584 28.513 1.00 36.06 163 ALA A N 1
ATOM 1260 C CA . ALA A 1 163 ? -11.094 -17.244 29.332 1.00 36.06 163 ALA A CA 1
ATOM 1261 C C . ALA A 1 163 ? -11.816 -18.532 29.769 1.00 36.06 163 ALA A C 1
ATOM 1263 O O . ALA A 1 163 ? -12.472 -19.189 28.962 1.00 36.06 163 ALA A O 1
ATOM 1264 N N . ASN A 1 164 ? -11.716 -18.887 31.052 1.00 39.31 164 ASN A N 1
ATOM 1265 C CA . ASN A 1 164 ? -12.565 -19.913 31.647 1.00 39.31 164 ASN A CA 1
ATOM 1266 C C . ASN A 1 164 ? -14.008 -19.398 31.689 1.00 39.31 164 ASN A C 1
ATOM 1268 O O . ASN A 1 164 ? -14.382 -18.593 32.543 1.00 39.31 164 ASN A O 1
ATOM 1272 N N . ALA A 1 165 ? -14.823 -19.879 30.753 1.00 38.00 165 ALA A N 1
ATOM 1273 C CA . ALA A 1 165 ? -16.269 -19.773 30.808 1.00 38.00 165 ALA A CA 1
ATOM 1274 C C . ALA A 1 165 ? -16.785 -20.650 31.960 1.00 38.00 165 ALA A C 1
ATOM 1276 O O . ALA A 1 165 ? -16.887 -21.870 31.840 1.00 38.00 165 ALA A O 1
ATOM 1277 N N . ALA A 1 166 ? -17.109 -20.034 33.097 1.00 33.28 166 ALA A N 1
ATOM 1278 C CA . ALA A 1 166 ? -17.878 -20.695 34.141 1.00 33.28 166 ALA A CA 1
ATOM 1279 C C . ALA A 1 166 ? -19.328 -20.859 33.652 1.00 33.28 166 ALA A C 1
ATOM 1281 O O . ALA A 1 166 ? -20.123 -19.922 33.699 1.00 33.28 166 ALA A O 1
ATOM 1282 N N . MET A 1 167 ? -19.666 -22.054 33.162 1.00 35.56 167 MET A N 1
ATOM 1283 C CA . MET A 1 167 ? -21.053 -22.480 32.982 1.00 35.56 167 MET A CA 1
ATOM 1284 C C . MET A 1 167 ? -21.718 -22.621 34.355 1.00 35.56 167 MET A C 1
ATOM 1286 O O . MET A 1 167 ? -21.454 -23.571 35.090 1.00 35.56 167 MET A O 1
ATOM 1290 N N . THR A 1 168 ? -22.617 -21.702 34.692 1.00 34.62 168 THR A N 1
ATOM 1291 C CA . THR A 1 168 ? -23.605 -21.897 35.755 1.00 34.62 168 THR A CA 1
ATOM 1292 C C . THR A 1 168 ? -24.887 -22.442 35.127 1.00 34.62 168 THR A C 1
ATOM 1294 O O . THR A 1 168 ? -25.692 -21.702 34.571 1.00 34.62 168 THR A O 1
ATOM 1297 N N . GLN A 1 169 ? -25.081 -23.761 35.189 1.00 38.69 169 GLN A N 1
ATOM 1298 C CA . GLN A 1 169 ? -26.377 -24.379 34.906 1.00 38.69 169 GLN A CA 1
ATOM 1299 C C . GLN A 1 169 ? -27.102 -24.640 36.223 1.00 38.69 169 GLN A C 1
ATOM 1301 O O . GLN A 1 169 ? -26.642 -25.395 37.077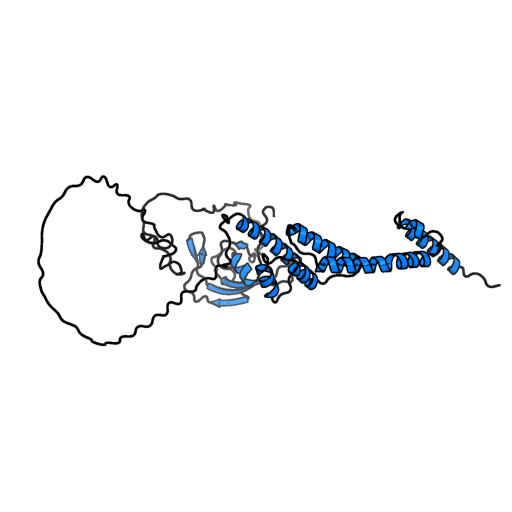 1.00 38.69 169 GLN A O 1
ATOM 1306 N N . ASN A 1 170 ? -28.237 -23.966 36.374 1.00 35.97 170 ASN A N 1
ATOM 1307 C CA . ASN A 1 170 ? -29.162 -24.099 37.484 1.00 35.97 170 ASN A CA 1
ATOM 1308 C C . ASN A 1 170 ? -30.173 -25.205 37.135 1.00 35.97 170 ASN A C 1
ATOM 1310 O O . ASN A 1 170 ? -30.873 -25.090 36.133 1.00 35.97 170 ASN A O 1
ATOM 1314 N N . PHE A 1 171 ? -30.319 -26.225 37.980 1.00 32.38 171 PHE A N 1
ATOM 1315 C CA . PHE A 1 171 ? -31.524 -27.062 38.015 1.00 32.38 171 PHE A CA 1
ATOM 1316 C C . PHE A 1 171 ? -31.959 -27.254 39.474 1.00 32.38 171 PHE A C 1
ATOM 1318 O O . PHE A 1 171 ? -31.158 -27.729 40.279 1.00 32.38 171 PHE A O 1
ATOM 1325 N N . PRO A 1 172 ? -33.215 -26.936 39.840 1.00 44.41 172 PRO A N 1
ATOM 1326 C CA . PRO A 1 172 ? -33.761 -27.288 41.138 1.00 44.41 172 PRO A CA 1
ATOM 1327 C C . PRO A 1 172 ? -34.360 -28.697 41.061 1.00 44.41 172 PRO A C 1
ATOM 1329 O O . PRO A 1 172 ? -35.202 -28.983 40.209 1.00 44.41 172 PRO A O 1
ATOM 1332 N N . ARG A 1 173 ? -33.972 -29.589 41.974 1.00 34.19 173 ARG A N 1
ATOM 1333 C CA . ARG A 1 173 ? -34.741 -30.808 42.250 1.00 34.19 173 ARG A CA 1
ATOM 1334 C C . ARG A 1 173 ? -34.973 -30.956 43.745 1.00 34.19 173 ARG A C 1
ATOM 1336 O O . ARG A 1 173 ? -34.068 -31.272 44.507 1.00 34.19 173 ARG A O 1
ATOM 1343 N N . ASN A 1 174 ? -36.234 -30.752 44.118 1.00 35.94 174 ASN A N 1
ATOM 1344 C CA . ASN A 1 174 ? -36.851 -31.355 45.290 1.00 35.94 174 ASN A CA 1
ATOM 1345 C C . ASN A 1 174 ? -36.614 -32.870 45.272 1.00 35.94 174 ASN A C 1
ATOM 1347 O O . ASN A 1 174 ? -36.974 -33.531 44.300 1.00 35.94 174 ASN A O 1
ATOM 1351 N N . ALA A 1 175 ? -36.101 -33.417 46.370 1.00 32.25 175 ALA A N 1
ATOM 1352 C CA . ALA A 1 175 ? -36.351 -34.796 46.761 1.00 32.25 175 ALA A CA 1
ATOM 1353 C C . ALA A 1 175 ? -36.165 -34.927 48.275 1.00 32.25 175 ALA A C 1
ATOM 1355 O O . ALA A 1 175 ? -35.073 -34.768 48.815 1.00 32.25 175 ALA A O 1
ATOM 1356 N N . SER A 1 176 ? -37.276 -35.200 48.951 1.00 38.00 176 SER A N 1
ATOM 1357 C CA . SER A 1 176 ? -37.325 -35.675 50.325 1.00 38.00 176 SER A CA 1
ATOM 1358 C C . SER A 1 176 ? -36.520 -36.964 50.485 1.00 38.00 176 SER A C 1
ATOM 1360 O O . SER A 1 176 ? -36.688 -37.860 49.659 1.00 38.00 176 SER A O 1
ATOM 1362 N N . GLN A 1 177 ? -35.807 -37.133 51.601 1.00 38.41 177 GLN A N 1
ATOM 1363 C CA . GLN A 1 177 ? -35.864 -38.388 52.356 1.00 38.41 177 GLN A CA 1
ATOM 1364 C C . GLN A 1 177 ? -35.271 -38.259 53.763 1.00 38.41 177 GLN A C 1
ATOM 1366 O O . GLN A 1 177 ? -34.173 -37.759 53.983 1.00 38.41 177 GLN A O 1
ATOM 1371 N N . ASN A 1 178 ? -36.077 -38.744 54.705 1.00 33.53 178 ASN A N 1
ATOM 1372 C CA . ASN A 1 178 ? -35.817 -38.951 56.120 1.00 33.53 178 ASN A CA 1
ATOM 1373 C C . ASN A 1 178 ? -34.633 -39.887 56.399 1.00 33.53 178 ASN A C 1
ATOM 1375 O O . ASN A 1 178 ? -34.510 -40.930 55.762 1.00 33.53 178 ASN A O 1
ATOM 1379 N N . ARG A 1 179 ? -33.905 -39.574 57.478 1.00 34.44 179 ARG A N 1
ATOM 1380 C CA . ARG A 1 179 ? -33.368 -40.455 58.548 1.00 34.44 179 ARG A CA 1
ATOM 1381 C C . ARG A 1 179 ? -32.555 -39.512 59.452 1.00 34.44 179 ARG A C 1
ATOM 1383 O O . ARG A 1 179 ? -31.565 -38.966 59.002 1.00 34.44 179 ARG A O 1
ATOM 1390 N N . GLY A 1 180 ? -32.961 -39.121 60.656 1.00 30.67 180 GLY A N 1
ATOM 1391 C CA . GLY A 1 180 ? -33.495 -39.901 61.767 1.00 30.67 180 GLY A CA 1
ATOM 1392 C C . GLY A 1 180 ? -32.420 -39.921 62.860 1.00 30.67 180 GLY A C 1
ATOM 1393 O O . GLY A 1 180 ? -31.390 -40.552 62.656 1.00 30.67 180 GLY A O 1
ATOM 1394 N N . GLY A 1 181 ? -32.629 -39.237 63.995 1.00 30.98 181 GLY A N 1
ATOM 1395 C CA . GLY A 1 181 ? -31.675 -39.318 65.112 1.00 30.98 181 GLY A CA 1
ATOM 1396 C C . GLY A 1 181 ? -31.765 -38.265 66.224 1.00 30.98 181 GLY A C 1
ATOM 1397 O O . GLY A 1 181 ? -30.882 -37.432 66.320 1.00 30.98 181 GLY A O 1
ATOM 1398 N N . ARG A 1 182 ? -32.789 -38.396 67.083 1.00 34.03 182 ARG A N 1
ATOM 1399 C CA . ARG A 1 182 ? -32.814 -38.176 68.556 1.00 34.03 182 ARG A CA 1
ATOM 1400 C C . ARG A 1 182 ? -32.456 -36.790 69.162 1.00 34.03 182 ARG A C 1
ATOM 1402 O O . ARG A 1 182 ? -31.341 -36.301 69.081 1.00 34.03 182 ARG A O 1
ATOM 1409 N N . ALA A 1 183 ? -33.459 -36.244 69.861 1.00 32.28 183 ALA A N 1
ATOM 1410 C CA . ALA A 1 183 ? -33.509 -35.047 70.723 1.00 32.28 183 ALA A CA 1
ATOM 1411 C C . ALA A 1 183 ? -32.883 -35.295 72.132 1.00 32.28 183 ALA A C 1
ATOM 1413 O O . ALA A 1 183 ? -32.250 -36.341 72.281 1.00 32.28 183 ALA A O 1
ATOM 1414 N N . PRO A 1 184 ? -33.148 -34.511 73.217 1.00 49.16 184 PRO A N 1
ATOM 1415 C CA . PRO A 1 184 ? -33.742 -33.156 73.367 1.00 49.16 184 PRO A CA 1
ATOM 1416 C C . PRO A 1 184 ? -33.018 -32.246 74.415 1.00 49.16 184 PRO A C 1
ATOM 1418 O O . PRO A 1 184 ? -32.266 -32.747 75.236 1.00 49.16 184 PRO A O 1
ATOM 1421 N N . PHE A 1 185 ? -33.295 -30.928 74.453 1.00 31.53 185 PHE A N 1
ATOM 1422 C CA . PHE A 1 185 ? -33.797 -30.162 75.632 1.00 31.53 185 PHE A CA 1
ATOM 1423 C C . PHE A 1 185 ? -33.641 -28.627 75.483 1.00 31.53 185 PHE A C 1
ATOM 1425 O O . PHE A 1 185 ? -32.543 -28.093 75.426 1.00 31.53 185 PHE A O 1
ATOM 1432 N N . ASN A 1 186 ? -34.801 -27.963 75.503 1.00 30.31 186 ASN A N 1
ATOM 1433 C CA . ASN A 1 186 ? -35.208 -26.772 76.265 1.00 30.31 186 ASN A CA 1
ATOM 1434 C C . ASN A 1 186 ? -34.461 -25.413 76.278 1.00 30.31 186 ASN A C 1
ATOM 1436 O O . ASN A 1 186 ? -33.320 -25.278 76.694 1.00 30.31 186 ASN A O 1
ATOM 1440 N N . GLN A 1 187 ? -35.331 -24.406 76.100 1.00 35.12 187 GLN A N 1
ATOM 1441 C CA . GLN A 1 187 ? -35.461 -23.138 76.836 1.00 35.12 187 GLN A CA 1
ATOM 1442 C C . GLN A 1 187 ? -34.665 -21.899 76.387 1.00 35.12 187 GLN A C 1
ATOM 1444 O O . GLN A 1 187 ? -33.513 -21.666 76.730 1.00 35.12 187 GLN A O 1
ATOM 1449 N N . SER A 1 188 ? -35.423 -21.023 75.713 1.00 37.41 188 SER A N 1
ATOM 1450 C CA . SER A 1 188 ? -35.509 -19.576 75.962 1.00 37.41 188 SER A CA 1
ATOM 1451 C C . SER A 1 188 ? -35.062 -19.166 77.365 1.00 37.41 188 SER A C 1
ATOM 1453 O O . SER A 1 188 ? -35.662 -19.653 78.310 1.00 37.41 188 SER A O 1
ATOM 1455 N N . PHE A 1 189 ? -34.150 -18.193 77.486 1.00 32.88 189 PHE A N 1
ATOM 1456 C CA . PHE A 1 189 ? -34.295 -17.087 78.440 1.00 32.88 189 PHE A CA 1
ATOM 1457 C C . PHE A 1 189 ? -33.493 -15.848 78.021 1.00 32.88 189 PHE A C 1
ATOM 1459 O O . PHE A 1 189 ? -32.365 -15.904 77.537 1.00 32.88 189 PHE A O 1
ATOM 1466 N N . ARG A 1 190 ? -34.144 -14.707 78.256 1.00 38.28 190 ARG A N 1
ATOM 1467 C CA . ARG A 1 190 ? -33.620 -13.341 78.272 1.00 38.28 190 ARG A CA 1
ATOM 1468 C C . ARG A 1 190 ? -32.451 -13.211 79.257 1.00 38.28 190 ARG A C 1
ATOM 1470 O O . ARG A 1 190 ? -32.538 -13.716 80.370 1.00 38.28 190 ARG A O 1
ATOM 1477 N N . GLY A 1 191 ? -31.446 -12.410 78.908 1.00 32.06 191 GLY A N 1
ATOM 1478 C CA . GLY A 1 191 ? -30.371 -12.008 79.817 1.00 32.06 191 GLY A CA 1
ATOM 1479 C C . GLY A 1 191 ? -29.840 -10.619 79.475 1.00 32.06 191 GLY A C 1
ATOM 1480 O O . GLY A 1 191 ? -29.467 -10.347 78.342 1.00 32.06 191 GLY A O 1
ATOM 1481 N N . ARG A 1 192 ? -29.874 -9.733 80.468 1.00 35.53 192 ARG A N 1
ATOM 1482 C CA . ARG A 1 192 ? -29.617 -8.288 80.449 1.00 35.53 192 ARG A CA 1
ATOM 1483 C C . ARG A 1 192 ? -28.302 -8.018 81.194 1.00 35.53 192 ARG A C 1
ATOM 1485 O O . ARG A 1 192 ? -28.104 -8.600 82.252 1.00 35.53 192 ARG A O 1
ATOM 1492 N N . GLY A 1 193 ? -27.502 -7.055 80.725 1.00 30.91 193 GLY A N 1
ATOM 1493 C CA . GLY A 1 193 ? -26.351 -6.478 81.453 1.00 30.91 193 GLY A CA 1
ATOM 1494 C C . GLY A 1 193 ? -25.008 -7.130 81.088 1.00 30.91 193 GLY A C 1
ATOM 1495 O O . GLY A 1 193 ? -24.960 -8.311 80.803 1.00 30.91 193 GLY A O 1
ATOM 1496 N N . GLY A 1 194 ? -23.875 -6.435 81.028 1.00 32.03 194 GLY A N 1
ATOM 1497 C CA . GLY A 1 194 ? -23.532 -5.124 81.557 1.00 32.03 194 GLY A CA 1
ATOM 1498 C C . GLY A 1 194 ? -22.170 -4.646 81.032 1.00 32.03 194 GLY A C 1
ATOM 1499 O O . GLY A 1 194 ? -21.550 -5.259 80.171 1.00 32.03 194 GLY A O 1
ATOM 1500 N N . ARG A 1 195 ? -21.779 -3.479 81.539 1.00 39.72 195 ARG A N 1
ATOM 1501 C CA . ARG A 1 195 ? -20.735 -2.552 81.083 1.00 39.72 195 ARG A CA 1
ATOM 1502 C C . ARG A 1 195 ? -19.300 -3.071 81.265 1.00 39.72 195 ARG A C 1
ATOM 1504 O O . ARG A 1 195 ? -18.988 -3.660 82.290 1.00 39.72 195 ARG A O 1
ATOM 1511 N N . GLY A 1 196 ? -18.416 -2.668 80.351 1.00 30.33 196 GLY A N 1
ATOM 1512 C CA . GLY A 1 196 ? -16.959 -2.655 80.517 1.00 30.33 196 GLY A CA 1
ATOM 1513 C C . GLY A 1 196 ? -16.339 -1.589 79.597 1.00 30.33 196 GLY A C 1
ATOM 1514 O O . GLY A 1 196 ? -16.632 -1.613 78.402 1.00 30.33 196 GLY A O 1
ATOM 1515 N N . PRO A 1 197 ? -15.567 -0.612 80.113 1.00 47.97 197 PRO A N 1
ATOM 1516 C CA . PRO A 1 197 ? -15.124 0.557 79.362 1.00 47.97 197 PRO A CA 1
ATOM 1517 C C . PRO A 1 197 ? -13.786 0.276 78.682 1.00 47.97 197 PRO A C 1
ATOM 1519 O O . PRO A 1 197 ? -12.837 -0.136 79.341 1.00 47.97 197 PRO A O 1
ATOM 1522 N N . ASN A 1 198 ? -13.666 0.566 77.386 1.00 36.88 198 ASN A N 1
ATOM 1523 C CA . ASN A 1 198 ? -12.343 0.732 76.801 1.00 36.88 198 ASN A CA 1
ATOM 1524 C C . ASN A 1 198 ? -12.295 1.901 75.827 1.00 36.88 198 ASN A C 1
ATOM 1526 O O . ASN A 1 198 ? -13.033 1.989 74.845 1.00 36.88 198 ASN A O 1
ATOM 1530 N N . ARG A 1 199 ? -11.395 2.822 76.173 1.00 41.41 199 ARG A N 1
ATOM 1531 C CA . ARG A 1 199 ? -10.937 3.943 75.370 1.00 41.41 199 ARG A CA 1
ATOM 1532 C C . ARG A 1 199 ? -10.321 3.391 74.088 1.00 41.41 199 ARG A C 1
ATOM 1534 O O . ARG A 1 199 ? -9.198 2.909 74.093 1.00 41.41 199 ARG A O 1
ATOM 1541 N N . GLY A 1 200 ? -11.050 3.518 72.991 1.00 34.16 200 GLY A N 1
ATOM 1542 C CA . GLY A 1 200 ? -10.510 3.428 71.645 1.00 34.16 200 GLY A CA 1
ATOM 1543 C C . GLY A 1 200 ? -10.961 4.657 70.877 1.00 34.16 200 GLY A C 1
ATOM 1544 O O . GLY A 1 200 ? -12.116 4.740 70.469 1.00 34.16 200 GLY A O 1
ATOM 1545 N N . ARG A 1 201 ? -10.056 5.624 70.689 1.00 41.59 201 ARG A N 1
ATOM 1546 C CA . ARG A 1 201 ? -10.153 6.648 69.638 1.00 41.59 201 ARG A CA 1
ATOM 1547 C C . ARG A 1 201 ? -10.108 5.920 68.285 1.00 41.59 201 ARG A C 1
ATOM 1549 O O . ARG A 1 201 ? -9.076 5.861 67.633 1.00 41.59 201 ARG A O 1
ATOM 1556 N N . GLY A 1 202 ? -11.219 5.303 67.897 1.00 32.47 202 GLY A N 1
ATOM 1557 C CA . GLY A 1 202 ? -11.420 4.725 66.577 1.00 32.47 202 GLY A CA 1
ATOM 1558 C C . GLY A 1 202 ? -12.013 5.796 65.683 1.00 32.47 202 GLY A C 1
ATOM 1559 O O . GLY A 1 202 ? -13.225 6.004 65.690 1.00 32.47 202 GLY A O 1
ATOM 1560 N N . GLY A 1 203 ? -11.152 6.518 64.965 1.00 35.84 203 GLY A N 1
ATOM 1561 C CA . GLY A 1 203 ? -11.578 7.420 63.904 1.00 35.84 203 GLY A CA 1
ATOM 1562 C C . GLY A 1 203 ? -12.548 6.687 62.983 1.00 35.84 203 GLY A C 1
ATOM 1563 O O . GLY A 1 203 ? -12.241 5.606 62.478 1.00 35.84 203 GLY A O 1
ATOM 1564 N N . ARG A 1 204 ? -13.743 7.255 62.799 1.00 36.72 204 ARG A N 1
ATOM 1565 C CA . ARG A 1 204 ? -14.682 6.819 61.767 1.00 36.72 204 ARG A CA 1
ATOM 1566 C C . ARG A 1 204 ? -14.030 7.091 60.412 1.00 36.72 204 ARG A C 1
ATOM 1568 O O . ARG A 1 204 ? -14.286 8.120 59.797 1.00 36.72 204 ARG A O 1
ATOM 1575 N N . PHE A 1 205 ? -13.200 6.167 59.942 1.00 37.28 205 PHE A N 1
ATOM 1576 C CA . PHE A 1 205 ? -12.908 6.043 58.523 1.00 37.28 205 PHE A CA 1
ATOM 1577 C C . PHE A 1 205 ? -14.198 5.556 57.870 1.00 37.28 205 PHE A C 1
ATOM 1579 O O . PHE A 1 205 ? -14.468 4.360 57.762 1.00 37.28 205 PHE A O 1
ATOM 1586 N N . SER A 1 206 ? -15.054 6.517 57.525 1.00 45.12 206 SER A N 1
ATOM 1587 C CA . SER A 1 206 ? -16.155 6.297 56.602 1.00 45.12 206 SER A CA 1
ATOM 1588 C C . SER A 1 206 ? -15.516 5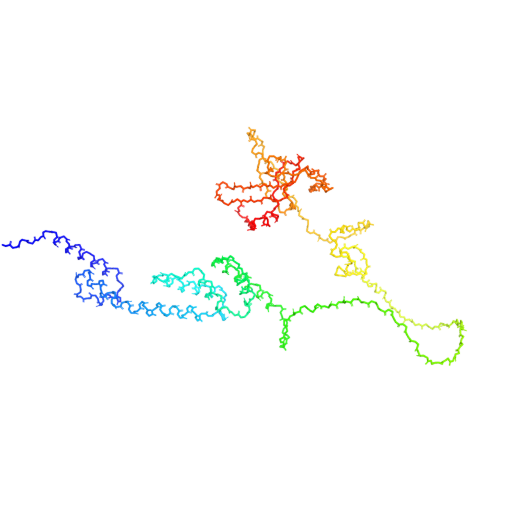.740 55.333 1.00 45.12 206 SER A C 1
ATOM 1590 O O . SER A 1 206 ? -14.795 6.466 54.649 1.00 45.12 206 SER A O 1
ATOM 1592 N N . LYS A 1 207 ? -15.677 4.435 55.066 1.00 51.50 207 LYS A N 1
ATOM 1593 C CA . LYS A 1 207 ? -15.267 3.855 53.781 1.00 51.50 207 LYS A CA 1
ATOM 1594 C C . LYS A 1 207 ? -15.846 4.766 52.695 1.00 51.50 207 LYS A C 1
ATOM 1596 O O . LYS A 1 207 ? -17.044 5.058 52.791 1.00 51.50 207 LYS A O 1
ATOM 1601 N N . PRO A 1 208 ? -15.055 5.246 51.717 1.00 48.44 208 PRO A N 1
ATOM 1602 C CA . PRO A 1 208 ? -15.616 6.026 50.630 1.00 48.44 208 PRO A CA 1
ATOM 1603 C C . PRO A 1 208 ? -16.688 5.146 50.000 1.00 48.44 208 PRO A C 1
ATOM 1605 O O . PRO A 1 208 ? -16.408 4.041 49.532 1.00 48.44 208 PRO A O 1
ATOM 1608 N N . LYS A 1 209 ? -17.945 5.578 50.118 1.00 61.62 209 LYS A N 1
ATOM 1609 C CA . LYS A 1 209 ? -19.054 4.914 49.451 1.00 61.62 209 LYS A CA 1
ATOM 1610 C C . LYS A 1 209 ? -18.750 5.067 47.971 1.00 61.62 209 LYS A C 1
ATOM 1612 O O . LYS A 1 209 ? -18.880 6.162 47.438 1.00 61.62 209 LYS A O 1
ATOM 1617 N N . ILE A 1 210 ? -18.234 4.006 47.355 1.00 67.50 210 ILE A N 1
ATOM 1618 C CA . ILE A 1 210 ? -17.976 4.021 45.925 1.00 67.50 210 ILE A CA 1
ATOM 1619 C C . ILE A 1 210 ? -19.332 4.154 45.242 1.00 67.50 210 ILE A C 1
ATOM 1621 O O . ILE A 1 210 ? -20.227 3.319 45.429 1.00 67.50 210 ILE A O 1
ATOM 1625 N N . GLN A 1 211 ? -19.494 5.281 44.560 1.00 79.75 211 GLN A N 1
ATOM 1626 C CA . GLN A 1 211 ? -20.668 5.589 43.772 1.00 79.75 211 GLN A CA 1
ATOM 1627 C C . GLN A 1 211 ? -20.486 4.936 42.409 1.00 79.75 211 GLN A C 1
ATOM 1629 O O . GLN A 1 211 ? -19.465 5.126 41.743 1.00 79.75 211 GLN A O 1
ATOM 1634 N N . CYS A 1 212 ? -21.457 4.128 42.003 1.00 79.75 212 CYS A N 1
ATOM 1635 C CA . CYS A 1 212 ? -21.428 3.502 40.696 1.00 79.75 212 CYS A CA 1
ATOM 1636 C C . CYS A 1 212 ? -21.570 4.566 39.596 1.00 79.75 212 CYS A C 1
ATOM 1638 O O . CYS A 1 212 ? -22.542 5.314 39.589 1.00 79.75 212 CYS A O 1
ATOM 1640 N N . GLN A 1 213 ? -20.641 4.601 38.638 1.00 78.12 213 GLN A N 1
ATOM 1641 C CA . GLN A 1 213 ? -20.648 5.573 37.532 1.00 78.12 213 GLN A CA 1
ATOM 1642 C C . GLN A 1 213 ? -21.770 5.334 36.505 1.00 78.12 213 GLN A C 1
ATOM 1644 O O . GLN A 1 213 ? -22.065 6.223 35.719 1.00 78.12 213 GLN A O 1
ATOM 1649 N N . VAL A 1 214 ? -22.394 4.149 36.512 1.00 75.69 214 VAL A N 1
ATOM 1650 C CA . VAL A 1 214 ? -23.481 3.792 35.583 1.00 75.69 214 VAL A CA 1
ATOM 1651 C C . VAL A 1 214 ? -24.848 4.179 36.151 1.00 75.69 214 VAL A C 1
ATOM 1653 O O . VAL A 1 214 ? -25.667 4.756 35.449 1.00 75.69 214 VAL A O 1
ATOM 1656 N N . CYS A 1 215 ? -25.109 3.885 37.431 1.00 80.25 215 CYS A N 1
ATOM 1657 C CA . CYS A 1 215 ? -26.430 4.100 38.040 1.00 80.25 215 CYS A CA 1
ATOM 1658 C C . CYS A 1 215 ? -26.473 5.141 39.164 1.00 80.25 215 CYS A C 1
ATOM 1660 O O . CYS A 1 215 ? -27.550 5.430 39.671 1.00 80.25 215 CYS A O 1
ATOM 1662 N N . GLY A 1 216 ? -25.330 5.672 39.599 1.00 76.12 216 GLY A N 1
ATOM 1663 C CA . GLY A 1 216 ? -25.254 6.676 40.661 1.00 76.12 216 GLY A CA 1
ATOM 1664 C C . GLY A 1 216 ? -25.510 6.153 42.081 1.00 76.12 216 GLY A C 1
ATOM 1665 O O . GLY A 1 216 ? -25.381 6.925 43.030 1.00 76.12 216 GLY A O 1
ATOM 1666 N N . VAL A 1 217 ? -25.838 4.866 42.266 1.00 78.81 217 VAL A N 1
ATOM 1667 C CA . VAL A 1 217 ? -26.100 4.264 43.587 1.00 78.81 217 VAL A CA 1
ATOM 1668 C C . VAL A 1 217 ? -24.793 3.855 44.273 1.00 78.81 217 VAL A C 1
ATOM 1670 O O . VAL A 1 217 ? -23.868 3.324 43.655 1.00 78.81 217 VAL A O 1
ATOM 1673 N N . ASN A 1 218 ? -24.725 4.078 45.584 1.00 80.50 218 ASN A N 1
ATOM 1674 C CA . ASN A 1 218 ? -23.585 3.710 46.418 1.00 80.50 218 ASN A CA 1
ATOM 1675 C C . ASN A 1 218 ? -23.599 2.219 46.790 1.00 80.50 218 ASN A C 1
ATOM 1677 O O . ASN A 1 218 ? -24.641 1.689 47.168 1.00 80.50 218 ASN A O 1
ATOM 1681 N N . GLY A 1 219 ? -22.431 1.569 46.790 1.00 80.12 219 GLY A N 1
ATOM 1682 C CA . GLY A 1 219 ? -22.260 0.209 47.331 1.00 80.12 219 GLY A CA 1
ATOM 1683 C C . GLY A 1 219 ? -21.808 -0.856 46.329 1.00 80.12 219 GLY A C 1
ATOM 1684 O O . GLY A 1 219 ? -21.596 -1.999 46.727 1.00 80.12 219 GLY A O 1
ATOM 1685 N N . HIS A 1 220 ? -21.612 -0.496 45.058 1.00 81.75 220 HIS A N 1
ATOM 1686 C CA . HIS A 1 220 ? -21.021 -1.361 44.035 1.00 81.75 220 HIS A CA 1
ATOM 1687 C C . HIS A 1 220 ? -20.227 -0.534 43.009 1.00 81.75 220 HIS A C 1
ATOM 1689 O O . HIS A 1 220 ? -20.463 0.661 42.844 1.00 81.75 220 HIS A O 1
ATOM 1695 N N . THR A 1 221 ? -19.268 -1.163 42.331 1.00 82.25 221 THR A N 1
ATOM 1696 C CA . THR A 1 221 ? -18.512 -0.555 41.224 1.00 82.25 221 THR A CA 1
ATOM 1697 C C . THR A 1 221 ? -19.299 -0.640 39.917 1.00 82.25 221 THR A C 1
ATOM 1699 O O . THR A 1 221 ? -20.172 -1.496 39.782 1.00 82.25 221 THR A O 1
ATOM 1702 N N . ALA A 1 222 ? -18.951 0.189 38.925 1.00 75.12 222 ALA A N 1
ATOM 1703 C CA . ALA A 1 222 ? -19.528 0.121 37.576 1.00 75.12 222 ALA A CA 1
ATOM 1704 C C . ALA A 1 222 ? -19.489 -1.303 36.988 1.00 75.12 222 ALA A C 1
ATOM 1706 O O . ALA A 1 222 ? -20.431 -1.737 36.330 1.00 75.12 222 ALA A O 1
ATOM 1707 N N . GLU A 1 223 ? -18.446 -2.072 37.310 1.00 77.44 223 GLU A N 1
ATOM 1708 C CA . GLU A 1 223 ? -18.286 -3.451 36.850 1.00 77.44 223 GLU A CA 1
ATOM 1709 C C . GLU A 1 223 ? -19.355 -4.416 37.367 1.00 77.44 223 GLU A C 1
ATOM 1711 O O . GLU A 1 223 ? -19.707 -5.359 36.660 1.00 77.44 223 GLU A O 1
ATOM 1716 N N . ARG A 1 224 ? -19.863 -4.173 38.582 1.00 78.12 224 ARG A N 1
ATOM 1717 C CA . ARG A 1 224 ? -20.887 -4.975 39.270 1.00 78.12 224 ARG A CA 1
ATOM 1718 C C . ARG A 1 224 ? -22.280 -4.345 39.183 1.00 78.12 224 ARG A C 1
ATOM 1720 O O . ARG A 1 224 ? -23.174 -4.737 39.930 1.00 78.12 224 ARG A O 1
ATOM 1727 N N . CYS A 1 225 ? -22.460 -3.346 38.320 1.00 81.94 225 CYS A N 1
ATOM 1728 C CA . CYS A 1 225 ? -23.743 -2.682 38.155 1.00 81.94 225 CYS A CA 1
ATOM 1729 C C . CYS A 1 225 ? -24.717 -3.573 37.393 1.00 81.94 225 CYS A C 1
ATOM 1731 O O . CYS A 1 225 ? -24.415 -4.031 36.293 1.00 81.94 225 CYS A O 1
ATOM 1733 N N . TRP A 1 226 ? -25.906 -3.762 37.963 1.00 79.25 226 TRP A N 1
ATOM 1734 C CA . TRP A 1 226 ? -26.990 -4.508 37.327 1.00 79.25 226 TRP A CA 1
ATOM 1735 C C . TRP A 1 226 ? -27.385 -3.909 35.965 1.00 79.25 226 TRP A C 1
ATOM 1737 O O . TRP A 1 226 ? -27.700 -4.645 35.039 1.00 79.25 226 TRP A O 1
ATOM 1747 N N . TYR A 1 227 ? -27.279 -2.583 35.819 1.00 76.88 227 TYR A N 1
ATOM 1748 C CA . TYR A 1 227 ? -27.621 -1.845 34.598 1.00 76.88 227 TYR A CA 1
ATOM 1749 C C . TYR A 1 227 ? -26.449 -1.667 33.614 1.00 76.88 227 TYR A C 1
ATOM 1751 O O . TYR A 1 227 ? -26.571 -0.931 32.644 1.00 76.88 227 TYR A O 1
ATOM 1759 N N . ARG A 1 228 ? -25.294 -2.321 33.831 1.00 73.88 228 ARG A N 1
ATOM 1760 C CA . ARG A 1 228 ? -24.083 -2.131 33.000 1.00 73.88 228 ARG A CA 1
ATOM 1761 C C . ARG A 1 228 ? -24.289 -2.452 31.514 1.00 73.88 228 ARG A C 1
ATOM 1763 O O . ARG A 1 228 ? -23.637 -1.839 30.675 1.00 73.88 228 ARG A O 1
ATOM 1770 N N . TYR A 1 229 ? -25.136 -3.431 31.206 1.00 70.31 229 TYR A N 1
ATOM 1771 C CA . TYR A 1 229 ? -25.383 -3.908 29.839 1.00 70.31 229 TYR A CA 1
ATOM 1772 C C . TYR A 1 229 ? -26.793 -3.580 29.341 1.00 70.31 229 TYR A C 1
ATOM 1774 O O . TYR A 1 229 ? -27.212 -4.095 28.307 1.00 70.31 229 TYR A O 1
ATOM 1782 N N . ASP A 1 230 ? -27.527 -2.745 30.077 1.00 69.81 230 ASP A N 1
ATOM 1783 C CA . ASP A 1 230 ? -28.864 -2.324 29.688 1.00 69.81 230 ASP A CA 1
ATOM 1784 C C . ASP A 1 230 ? -28.767 -1.071 28.812 1.00 69.81 230 ASP A C 1
ATOM 1786 O O . ASP A 1 230 ? -28.528 0.037 29.293 1.00 69.81 230 ASP A O 1
ATOM 1790 N N . THR A 1 231 ? -28.923 -1.259 27.502 1.00 59.53 231 THR A N 1
ATOM 1791 C CA . THR A 1 231 ? -28.873 -0.183 26.503 1.00 59.53 231 THR A CA 1
ATOM 1792 C C . THR A 1 231 ? -30.066 0.774 26.587 1.00 59.53 231 THR A C 1
ATOM 1794 O O . THR A 1 231 ? -30.041 1.815 25.934 1.00 59.53 231 THR A O 1
ATOM 1797 N N . GLY A 1 232 ? -31.092 0.453 27.389 1.00 53.50 232 GLY A N 1
ATOM 1798 C CA . GLY A 1 232 ? -32.246 1.314 27.661 1.00 53.50 232 GLY A CA 1
ATOM 1799 C C . GLY A 1 232 ? -32.149 2.120 28.962 1.00 53.50 232 GLY A C 1
ATOM 1800 O O . GLY A 1 232 ? -33.020 2.950 29.226 1.00 53.50 232 GLY A O 1
ATOM 1801 N N . TYR A 1 233 ? -31.117 1.907 29.784 1.00 57.22 233 TYR A N 1
ATOM 1802 C CA . TYR A 1 233 ? -30.993 2.572 31.081 1.00 57.22 233 TYR A CA 1
ATOM 1803 C C . TYR A 1 233 ? -30.371 3.973 30.949 1.00 57.22 233 TYR A C 1
ATOM 1805 O O . TYR A 1 233 ? -29.153 4.138 30.891 1.00 57.22 233 TYR A O 1
ATOM 1813 N N . MET A 1 234 ? -31.212 5.010 30.948 1.00 54.81 234 MET A N 1
ATOM 1814 C CA . MET A 1 234 ? -30.792 6.402 31.151 1.00 54.81 234 MET A CA 1
ATOM 1815 C C . MET A 1 234 ? -30.841 6.699 32.657 1.00 54.81 234 MET A C 1
ATOM 1817 O O . MET A 1 234 ? -31.914 6.714 33.256 1.00 54.81 234 MET A O 1
ATOM 1821 N N . GLY A 1 235 ? -29.674 6.842 33.293 1.00 52.56 235 GLY A N 1
ATOM 1822 C CA . GLY A 1 235 ? -29.541 6.917 34.753 1.00 52.56 235 GLY A CA 1
ATOM 1823 C C . GLY A 1 235 ? -30.411 7.985 35.432 1.00 52.56 235 GLY A C 1
ATOM 1824 O O . GLY A 1 235 ? -30.673 9.047 34.873 1.00 52.56 235 GLY A O 1
ATOM 1825 N N . SER A 1 236 ? -30.844 7.713 36.672 1.00 44.16 236 SER A N 1
ATOM 1826 C CA . SER A 1 236 ? -31.669 8.649 37.442 1.00 44.16 236 SER A CA 1
ATOM 1827 C C . SER A 1 236 ? -30.865 9.892 37.835 1.00 44.16 236 SER A C 1
ATOM 1829 O O . SER A 1 236 ? -29.974 9.822 38.688 1.00 44.16 236 SER A O 1
ATOM 1831 N N . ALA A 1 237 ? -31.210 11.039 37.256 1.00 41.22 237 ALA A N 1
ATOM 1832 C CA . ALA A 1 237 ? -30.805 12.343 37.756 1.00 41.22 237 ALA A CA 1
ATOM 1833 C C . ALA A 1 237 ? -31.516 12.604 39.094 1.00 41.22 237 ALA A C 1
ATOM 1835 O O . ALA A 1 237 ? -32.634 13.107 39.132 1.00 41.22 237 ALA A O 1
ATOM 1836 N N . LEU A 1 238 ? -30.882 12.216 40.202 1.00 36.06 238 LEU A N 1
ATOM 1837 C CA . LEU A 1 238 ? -31.233 12.747 41.513 1.00 36.06 238 LEU A CA 1
ATOM 1838 C C . LEU A 1 238 ? -30.383 13.991 41.756 1.00 36.06 238 LEU A C 1
ATOM 1840 O O . LEU A 1 238 ? -29.163 13.925 41.906 1.00 36.06 238 LEU A O 1
ATOM 1844 N N . GLU A 1 239 ? -31.077 15.122 41.751 1.00 39.72 239 GLU A N 1
ATOM 1845 C CA . GLU A 1 239 ? -30.618 16.432 42.183 1.00 39.72 239 GLU A CA 1
ATOM 1846 C C . GLU A 1 239 ? -29.942 16.343 43.560 1.00 39.72 239 GLU A C 1
ATOM 1848 O O . GLU A 1 239 ? -30.583 16.000 44.554 1.00 39.72 239 GLU A O 1
ATOM 1853 N N . ASN A 1 240 ? -28.643 16.652 43.631 1.00 31.91 240 ASN A N 1
ATOM 1854 C CA . ASN A 1 240 ? -28.107 17.602 44.611 1.00 31.91 240 ASN A CA 1
ATOM 1855 C C . ASN A 1 240 ? -26.587 17.805 44.480 1.00 31.91 240 ASN A C 1
ATOM 1857 O O . ASN A 1 240 ? -25.791 16.883 44.623 1.00 31.91 240 ASN A O 1
ATOM 1861 N N . SER A 1 241 ? -26.233 19.082 44.320 1.00 32.47 241 SER A N 1
ATOM 1862 C CA . SER A 1 241 ? -25.028 19.745 44.839 1.00 32.47 241 SER A CA 1
ATOM 1863 C C . SER A 1 241 ? -23.640 19.319 44.324 1.00 32.47 241 SER A C 1
ATOM 1865 O O . SER A 1 241 ? -22.966 18.451 44.867 1.00 32.47 241 SER A O 1
ATOM 1867 N N . SER A 1 242 ? -23.173 20.089 43.335 1.00 43.19 242 SER A N 1
ATOM 1868 C CA . SER A 1 242 ? -21.902 20.839 43.364 1.00 43.19 242 SER A CA 1
ATOM 1869 C C . SER A 1 242 ? -20.665 20.185 44.009 1.00 43.19 242 SER A C 1
ATOM 1871 O O . SER A 1 242 ? -20.436 20.315 45.210 1.00 43.19 242 SER A O 1
ATOM 1873 N N . ARG A 1 243 ? -19.764 19.660 43.161 1.00 33.25 243 ARG A N 1
ATOM 1874 C CA . ARG A 1 243 ? -18.307 19.954 43.131 1.00 33.25 243 ARG A CA 1
ATOM 1875 C C . ARG A 1 243 ? -17.636 19.182 41.988 1.00 33.25 243 ARG A C 1
ATOM 1877 O O . ARG A 1 243 ? -17.894 18.001 41.795 1.00 33.25 243 ARG A O 1
ATOM 1884 N N . GLY A 1 244 ? -16.840 19.903 41.202 1.00 39.16 244 GLY A N 1
ATOM 1885 C CA . GLY A 1 244 ? -16.397 19.498 39.872 1.00 39.16 244 GLY A CA 1
ATOM 1886 C C . GLY A 1 244 ? -15.383 18.361 39.811 1.00 39.16 244 GLY A C 1
ATOM 1887 O O . GLY A 1 244 ? -14.554 18.199 40.698 1.00 39.16 244 GLY A O 1
ATOM 1888 N N . PHE A 1 245 ? -15.430 17.658 38.681 1.00 31.31 245 PHE A N 1
ATOM 1889 C CA . PHE A 1 245 ? -14.285 17.060 38.004 1.00 31.31 245 PHE A CA 1
ATOM 1890 C C . PHE A 1 245 ? -14.507 17.209 36.494 1.00 31.31 245 PHE A C 1
ATOM 1892 O O . PHE A 1 245 ? -15.602 16.963 35.989 1.00 31.31 245 PHE A O 1
ATOM 1899 N N . ASN A 1 246 ? -13.471 17.685 35.805 1.00 38.34 246 ASN A N 1
ATOM 1900 C CA . ASN A 1 246 ? -13.462 18.009 34.382 1.00 38.34 246 ASN A CA 1
ATOM 1901 C C . ASN A 1 246 ? -13.900 16.811 33.527 1.00 38.34 246 ASN A C 1
ATOM 1903 O O . ASN A 1 246 ? -13.186 15.814 33.443 1.00 38.34 246 ASN A O 1
ATOM 1907 N N . SER A 1 247 ? -15.043 16.945 32.856 1.00 37.38 247 SER A N 1
ATOM 1908 C CA . SER A 1 247 ? -15.355 16.180 31.646 1.00 37.38 247 SER A CA 1
ATOM 1909 C C . SER A 1 247 ? -14.884 16.994 30.437 1.00 37.38 247 SER A C 1
ATOM 1911 O O . SER A 1 247 ? -15.015 18.221 30.472 1.00 37.38 247 SER A O 1
ATOM 1913 N N . PRO A 1 248 ? -14.317 16.377 29.386 1.00 33.81 248 PRO A N 1
ATOM 1914 C CA . PRO A 1 248 ? -13.926 17.106 28.188 1.00 33.81 248 PRO A CA 1
ATOM 1915 C C . PRO A 1 248 ? -15.180 17.693 27.530 1.00 33.81 248 PRO A C 1
ATOM 1917 O O . PRO A 1 248 ? -15.997 16.978 26.957 1.00 33.81 248 PRO A O 1
ATOM 1920 N N . SER A 1 249 ? -15.340 19.008 27.661 1.00 38.03 249 SER A N 1
ATOM 1921 C CA . SER A 1 249 ? -16.337 19.791 26.940 1.00 38.03 249 SER A CA 1
ATOM 1922 C C . SER A 1 249 ? -15.774 20.088 25.555 1.00 38.03 249 SER A C 1
ATOM 1924 O O . SER A 1 249 ? -14.765 20.784 25.432 1.00 38.03 249 SER A O 1
ATOM 1926 N N . ALA A 1 250 ? -16.398 19.546 24.510 1.00 32.06 250 ALA A N 1
ATOM 1927 C CA . ALA A 1 250 ? -16.129 19.973 23.146 1.00 32.06 250 ALA A CA 1
ATOM 1928 C C . ALA A 1 250 ? -16.733 21.372 22.967 1.00 32.06 250 ALA A C 1
ATOM 1930 O O . ALA A 1 250 ? -17.948 21.543 22.882 1.00 32.06 250 ALA A O 1
ATOM 1931 N N . ASN A 1 251 ? -15.870 22.385 22.974 1.00 31.17 251 ASN A N 1
ATOM 1932 C CA . ASN A 1 251 ? -16.250 23.750 22.647 1.00 31.17 251 ASN A CA 1
ATOM 1933 C C . ASN A 1 251 ? -16.621 23.815 21.160 1.00 31.17 251 ASN A C 1
ATOM 1935 O O . ASN A 1 251 ? -15.794 23.540 20.293 1.00 31.17 251 ASN A O 1
ATOM 1939 N N . MET A 1 252 ? -17.865 24.195 20.876 1.00 36.50 252 MET A N 1
ATOM 1940 C CA . MET A 1 252 ? -18.332 24.521 19.531 1.00 36.50 252 MET A CA 1
ATOM 1941 C C . MET A 1 252 ? -17.616 25.795 19.069 1.00 36.50 252 MET A C 1
ATOM 1943 O O . MET A 1 252 ? -17.818 26.864 19.648 1.00 36.50 252 MET A O 1
ATOM 1947 N N . MET A 1 253 ? -16.766 25.699 18.043 1.00 30.55 253 MET A N 1
ATOM 1948 C CA . MET A 1 253 ? -16.190 26.882 17.410 1.00 30.55 253 MET A CA 1
ATOM 1949 C C . MET A 1 253 ? -17.215 27.482 16.446 1.00 30.55 253 MET A C 1
ATOM 1951 O O . MET A 1 253 ? -17.558 26.909 15.414 1.00 30.55 253 MET A O 1
ATOM 1955 N N . HIS A 1 254 ? -17.699 28.658 16.822 1.00 35.72 254 HIS A N 1
ATOM 1956 C CA . HIS A 1 254 ? -18.489 29.558 15.997 1.00 35.72 254 HIS A CA 1
ATOM 1957 C C . HIS A 1 254 ? -17.620 30.092 14.855 1.00 35.72 254 HIS A C 1
ATOM 1959 O O . HIS A 1 254 ? -16.657 30.815 15.104 1.00 35.72 254 HIS A O 1
ATOM 1965 N N . THR A 1 255 ? -17.943 29.758 13.608 1.00 31.83 255 THR A N 1
ATOM 1966 C CA . THR A 1 255 ? -17.433 30.497 12.445 1.00 31.83 255 THR A CA 1
ATOM 1967 C C . THR A 1 255 ? -18.558 31.366 11.902 1.00 31.83 255 THR A C 1
ATOM 1969 O O . THR A 1 255 ? -19.498 30.905 11.258 1.00 31.83 255 THR A O 1
ATOM 1972 N N . GLN A 1 256 ? -18.485 32.653 12.239 1.00 33.03 256 GLN A N 1
ATOM 1973 C CA . GLN A 1 256 ? -19.332 33.696 11.683 1.00 33.03 256 GLN A CA 1
ATOM 1974 C C . GLN A 1 256 ? -18.757 34.209 10.359 1.00 33.03 256 GLN A C 1
ATOM 1976 O O . GLN A 1 256 ? -17.597 34.595 10.297 1.00 33.03 256 GLN A O 1
ATOM 1981 N N . HIS A 1 257 ? -19.664 34.303 9.383 1.00 31.81 257 HIS A N 1
ATOM 1982 C CA . HIS A 1 257 ? -19.723 35.257 8.272 1.00 31.81 257 HIS A CA 1
ATOM 1983 C C . HIS A 1 257 ? -18.665 35.213 7.158 1.00 31.81 257 HIS A C 1
ATOM 1985 O O . HIS A 1 257 ? -17.527 35.612 7.356 1.00 31.81 257 HIS A O 1
ATOM 1991 N N . LEU A 1 258 ? -19.143 34.953 5.931 1.00 29.58 258 LEU A N 1
ATOM 1992 C CA . LEU A 1 258 ? -19.312 35.985 4.894 1.00 29.58 258 LEU A CA 1
ATOM 1993 C C . LEU A 1 258 ? -20.634 35.734 4.123 1.00 29.58 258 LEU A C 1
ATOM 1995 O O . LEU A 1 258 ? -21.099 34.606 4.005 1.00 29.58 258 LEU A O 1
ATOM 1999 N N . THR A 1 259 ? -21.265 36.833 3.721 1.00 34.22 259 THR A N 1
ATOM 2000 C CA . THR A 1 259 ? -22.665 37.078 3.301 1.00 34.22 259 THR A CA 1
ATOM 2001 C C . THR A 1 259 ? -23.033 36.624 1.868 1.00 34.22 259 THR A C 1
ATOM 2003 O O . THR A 1 259 ? -22.154 36.170 1.139 1.00 34.22 259 THR A O 1
ATOM 2006 N N . PRO A 1 260 ? -24.327 36.697 1.466 1.00 40.91 260 PRO A N 1
ATOM 2007 C CA . PRO A 1 260 ? -24.949 35.801 0.498 1.00 40.91 260 PRO A CA 1
ATOM 2008 C C . PRO A 1 260 ? -24.801 36.293 -0.943 1.00 40.91 260 PRO A C 1
ATOM 2010 O O . PRO A 1 260 ? -24.981 37.474 -1.229 1.00 40.91 260 PRO A O 1
ATOM 2013 N N . SER A 1 261 ? -24.552 35.359 -1.856 1.00 28.77 261 SER A N 1
ATOM 2014 C CA . SER A 1 261 ? -24.887 35.539 -3.265 1.00 28.77 261 SER A CA 1
ATOM 2015 C C . SER A 1 261 ? -26.038 34.595 -3.577 1.00 28.77 261 SER A C 1
ATOM 2017 O O . SER A 1 261 ? -25.905 33.376 -3.465 1.00 28.77 261 SER A O 1
ATOM 2019 N N . GLU A 1 262 ? -27.188 35.183 -3.892 1.00 38.94 262 GLU A N 1
ATOM 2020 C CA . GLU A 1 262 ? -28.349 34.507 -4.452 1.00 38.94 262 GLU A CA 1
ATOM 2021 C C . GLU A 1 262 ? -27.964 33.897 -5.804 1.00 38.94 262 GLU A C 1
ATOM 2023 O O . GLU A 1 262 ? -28.031 34.532 -6.852 1.00 38.94 262 GLU A O 1
ATOM 2028 N N . ALA A 1 263 ? -27.543 32.639 -5.777 1.00 30.47 263 ALA A N 1
ATOM 2029 C CA . ALA A 1 263 ? -27.477 31.790 -6.951 1.00 30.47 263 ALA A CA 1
ATOM 2030 C C . ALA A 1 263 ? -27.905 30.387 -6.518 1.00 30.47 263 ALA A C 1
ATOM 2032 O O . ALA A 1 263 ? -27.204 29.730 -5.756 1.00 30.47 263 ALA A O 1
ATOM 2033 N N . ALA A 1 264 ? -29.115 30.015 -6.942 1.00 34.09 264 ALA A N 1
ATOM 2034 C CA . ALA A 1 264 ? -29.741 28.694 -6.906 1.00 34.09 264 ALA A CA 1
ATOM 2035 C C . ALA A 1 264 ? -28.983 27.609 -6.114 1.00 34.09 264 ALA A C 1
ATOM 2037 O O . ALA A 1 264 ? -28.019 27.005 -6.575 1.00 34.09 264 ALA A O 1
ATOM 2038 N N . THR A 1 265 ? -29.501 27.369 -4.915 1.00 35.06 265 THR A N 1
ATOM 2039 C CA . THR A 1 265 ? -29.187 26.301 -3.971 1.00 35.06 265 THR A CA 1
ATOM 2040 C C . THR A 1 265 ? -28.989 24.936 -4.630 1.00 35.06 265 THR A C 1
ATOM 2042 O O . THR A 1 265 ? -29.953 24.236 -4.944 1.00 35.06 265 THR A O 1
ATOM 2045 N N . ASP A 1 266 ? -27.739 24.478 -4.674 1.00 42.09 266 ASP A N 1
ATOM 2046 C CA . ASP A 1 266 ? -27.424 23.050 -4.731 1.00 42.09 266 ASP A CA 1
ATOM 2047 C C . ASP A 1 266 ? -27.750 22.442 -3.350 1.00 42.09 266 ASP A C 1
ATOM 2049 O O . ASP A 1 266 ? -26.900 22.176 -2.501 1.00 42.09 266 ASP A O 1
ATOM 2053 N N . SER A 1 267 ? -29.050 22.301 -3.077 1.00 54.19 267 SER A N 1
ATOM 2054 C CA . SER A 1 267 ? -29.632 21.841 -1.802 1.00 54.19 267 SER A CA 1
ATOM 2055 C C . SER A 1 267 ? -29.315 20.376 -1.463 1.00 54.19 267 SER A C 1
ATOM 2057 O O . SER A 1 267 ? -29.858 19.822 -0.506 1.00 54.19 267 SER A O 1
ATOM 2059 N N . ASN A 1 268 ? -28.418 19.745 -2.227 1.00 69.44 268 ASN A N 1
ATOM 2060 C CA . ASN A 1 268 ? -28.048 18.346 -2.082 1.00 69.44 268 ASN A CA 1
ATOM 2061 C C . ASN A 1 268 ? -26.613 18.103 -1.594 1.00 69.44 268 ASN A C 1
ATOM 2063 O O . ASN A 1 268 ? -26.091 16.992 -1.684 1.00 69.44 268 ASN A O 1
ATOM 2067 N N . GLN A 1 269 ? -25.968 19.134 -1.046 1.00 84.62 269 GLN A N 1
ATOM 2068 C CA . GLN A 1 269 ? -24.660 18.987 -0.420 1.00 84.62 269 GLN A CA 1
ATOM 2069 C C . GLN A 1 269 ? -24.766 18.194 0.894 1.00 84.62 269 GLN A C 1
ATOM 2071 O O . GLN A 1 269 ? -25.593 18.505 1.755 1.00 84.62 269 GLN A O 1
ATOM 2076 N N . TRP A 1 270 ? -23.915 17.177 1.046 1.00 88.88 270 TRP A N 1
ATOM 2077 C CA . TRP A 1 270 ? -23.807 16.353 2.253 1.00 88.88 270 TRP A CA 1
ATOM 2078 C C . TRP A 1 270 ? -22.648 16.821 3.123 1.00 88.88 270 TRP A C 1
ATOM 2080 O O . TRP A 1 270 ? -21.523 16.952 2.641 1.00 88.88 270 TRP A O 1
ATOM 2090 N N . TYR A 1 271 ? -22.913 17.023 4.411 1.00 90.56 271 TYR A N 1
ATOM 2091 C CA . TYR A 1 271 ? -21.904 17.426 5.383 1.00 90.56 271 TYR A CA 1
ATOM 2092 C C . TYR A 1 271 ? -21.504 16.222 6.243 1.00 90.56 271 TYR A C 1
ATOM 2094 O O . TYR A 1 271 ? -22.365 15.682 6.943 1.00 90.56 271 TYR A O 1
ATOM 2102 N N . PRO A 1 272 ? -20.239 15.769 6.193 1.00 91.19 272 PRO A N 1
ATOM 2103 C CA . PRO A 1 272 ? -19.762 14.716 7.077 1.00 91.19 272 PRO A CA 1
ATOM 2104 C C . PRO A 1 272 ? -19.740 15.223 8.520 1.00 91.19 272 PRO A C 1
ATOM 2106 O O . PRO A 1 272 ? -19.146 16.257 8.816 1.00 91.19 272 PRO A O 1
ATOM 2109 N N . ASP A 1 273 ? -20.387 14.481 9.410 1.00 90.69 273 ASP A N 1
ATOM 2110 C CA . ASP A 1 273 ? -20.496 14.797 10.829 1.00 90.69 273 ASP A CA 1
ATOM 2111 C C . ASP A 1 273 ? -20.112 13.565 11.661 1.00 90.69 273 ASP A C 1
ATOM 2113 O O . ASP A 1 273 ? -20.715 12.492 11.549 1.00 90.69 273 ASP A O 1
ATOM 2117 N N . SER A 1 274 ? -19.067 13.709 12.478 1.00 87.25 274 SER A N 1
ATOM 2118 C CA . SER A 1 274 ? -18.588 12.663 13.386 1.00 87.25 274 SER A CA 1
ATOM 2119 C C . SER A 1 274 ? -19.442 12.530 14.649 1.00 87.25 274 SER A C 1
ATOM 2121 O O . SER A 1 274 ? -19.399 11.479 15.287 1.00 87.25 274 SER A O 1
ATOM 2123 N N . GLY A 1 275 ? -20.232 13.554 14.992 1.00 84.94 275 GLY A N 1
ATOM 2124 C CA . GLY A 1 275 ? -21.171 13.544 16.114 1.00 84.94 275 GLY A CA 1
ATOM 2125 C C . GLY A 1 275 ? -22.553 12.989 15.761 1.00 84.94 275 GLY A C 1
ATOM 2126 O O . GLY A 1 275 ? -23.309 12.612 16.656 1.00 84.94 275 GLY A O 1
ATOM 2127 N N . ALA A 1 276 ? -22.889 12.893 14.473 1.00 87.06 276 ALA A N 1
ATOM 2128 C CA . ALA A 1 276 ? -24.166 12.345 14.029 1.00 87.06 276 ALA A CA 1
ATOM 2129 C C . ALA A 1 276 ? -24.207 10.811 14.150 1.00 87.06 276 ALA A C 1
ATOM 2131 O O . ALA A 1 276 ? -23.335 10.098 13.648 1.00 87.06 276 ALA A O 1
ATOM 2132 N N . THR A 1 277 ? -25.278 10.279 14.744 1.00 87.31 277 THR A N 1
ATOM 2133 C CA . THR A 1 277 ? -25.520 8.827 14.859 1.00 87.31 277 THR A CA 1
ATOM 2134 C C . THR A 1 277 ? -26.170 8.224 13.614 1.00 87.31 277 THR A C 1
ATOM 2136 O O . THR A 1 277 ? -26.086 7.018 13.384 1.00 87.31 277 THR A O 1
ATOM 2139 N N . ASN A 1 278 ? -26.836 9.050 12.806 1.00 90.94 278 ASN A N 1
ATOM 2140 C CA . ASN A 1 278 ? -27.615 8.634 11.645 1.00 90.94 278 ASN A CA 1
ATOM 2141 C C . ASN A 1 278 ? -27.383 9.582 10.467 1.00 90.94 278 ASN A C 1
ATOM 2143 O O . ASN A 1 278 ? -27.041 10.748 10.653 1.00 90.94 278 ASN A O 1
ATOM 2147 N N . HIS A 1 279 ? -27.598 9.083 9.250 1.00 92.62 279 HIS A N 1
ATOM 2148 C CA . HIS A 1 279 ? -27.707 9.946 8.078 1.00 92.62 279 HIS A CA 1
ATOM 2149 C C . HIS A 1 279 ? -29.035 10.697 8.134 1.00 92.62 279 HIS A C 1
ATOM 2151 O O . HIS A 1 279 ? -30.070 10.090 8.423 1.00 92.62 279 HIS A O 1
ATOM 2157 N N . VAL A 1 280 ? -29.011 11.995 7.846 1.00 92.62 280 VAL A N 1
ATOM 2158 C CA . VAL A 1 280 ? -30.191 12.861 7.917 1.00 92.62 280 VAL A CA 1
ATOM 2159 C C . VAL A 1 280 ? -30.292 13.673 6.641 1.00 92.62 280 VAL A C 1
ATOM 2161 O O . VAL A 1 280 ? -29.308 14.250 6.189 1.00 92.62 280 VAL A O 1
ATOM 2164 N N . THR A 1 281 ? -31.489 13.747 6.075 1.00 91.31 281 THR A N 1
ATOM 2165 C CA . THR A 1 281 ? -31.788 14.629 4.952 1.00 91.31 281 THR A CA 1
ATOM 2166 C C . THR A 1 281 ? -33.097 15.360 5.181 1.00 91.31 281 THR A C 1
ATOM 2168 O O . THR A 1 281 ? -34.022 14.823 5.788 1.00 91.31 281 THR A O 1
ATOM 2171 N N . ASN A 1 282 ? -33.182 16.582 4.676 1.00 90.19 282 ASN A N 1
ATOM 2172 C CA . ASN A 1 282 ? -34.418 17.358 4.662 1.00 90.19 282 ASN A CA 1
ATOM 2173 C C . ASN A 1 282 ? -35.196 17.231 3.349 1.00 90.19 282 ASN A C 1
ATOM 2175 O O . ASN A 1 282 ? -36.293 17.770 3.231 1.00 90.19 282 ASN A O 1
ATOM 2179 N N . ASN A 1 283 ? -34.623 16.534 2.367 1.00 86.50 283 ASN A N 1
ATOM 2180 C CA . ASN A 1 283 ? -35.182 16.415 1.037 1.00 86.50 283 ASN A CA 1
ATOM 2181 C C . ASN A 1 283 ? -35.596 14.968 0.765 1.00 86.50 283 ASN A C 1
ATOM 2183 O O . ASN A 1 283 ? -34.765 14.063 0.682 1.00 86.50 283 ASN A O 1
ATOM 2187 N N . PHE A 1 284 ? -36.897 14.759 0.574 1.00 84.94 284 PHE A N 1
ATOM 2188 C CA . PHE A 1 284 ? -37.468 13.444 0.302 1.00 84.94 284 PHE A CA 1
ATOM 2189 C C . PHE A 1 284 ? -36.926 12.811 -0.988 1.00 84.94 284 PHE A C 1
ATOM 2191 O O . PHE A 1 284 ? -36.786 11.594 -1.069 1.00 84.94 284 PHE A O 1
ATOM 2198 N N . THR A 1 285 ? -36.558 13.625 -1.984 1.00 85.44 285 THR A N 1
ATOM 2199 C CA . THR A 1 285 ? -36.033 13.134 -3.274 1.00 85.44 285 THR A CA 1
ATOM 2200 C C . THR A 1 285 ? -34.700 12.397 -3.146 1.00 85.44 285 THR A C 1
ATOM 2202 O O . THR A 1 285 ? -34.329 11.634 -4.035 1.00 85.44 285 THR A O 1
ATOM 2205 N N . ASN A 1 286 ? -34.006 12.557 -2.017 1.00 82.62 286 ASN A N 1
ATOM 2206 C CA . ASN A 1 286 ? -32.784 11.821 -1.737 1.00 82.62 286 ASN A CA 1
ATOM 2207 C C . ASN A 1 286 ? -33.027 10.357 -1.390 1.00 82.62 286 ASN A C 1
ATOM 2209 O O . ASN A 1 286 ? -32.075 9.582 -1.398 1.00 82.62 286 ASN A O 1
ATOM 2213 N N . LEU A 1 287 ? -34.257 9.942 -1.086 1.00 83.94 287 LEU A N 1
ATOM 2214 C CA . LEU A 1 287 ? -34.552 8.552 -0.772 1.00 83.94 287 LEU A CA 1
ATOM 2215 C C . LEU A 1 287 ? -34.896 7.783 -2.052 1.00 83.94 287 LEU A C 1
ATOM 2217 O O . LEU A 1 287 ? -35.943 7.978 -2.657 1.00 83.94 287 LEU A O 1
ATOM 2221 N N . SER A 1 288 ? -34.014 6.859 -2.435 1.00 76.69 288 SER A N 1
ATOM 2222 C CA . SER A 1 288 ? -34.235 5.945 -3.569 1.00 76.69 288 SER A CA 1
ATOM 2223 C C . SER A 1 288 ? -35.301 4.886 -3.266 1.00 76.69 288 SER A C 1
ATOM 2225 O O . SER A 1 288 ? -36.046 4.464 -4.145 1.00 76.69 288 SER A O 1
ATOM 2227 N N . ILE A 1 289 ? -35.372 4.467 -2.002 1.00 74.12 289 ILE A N 1
ATOM 2228 C CA . ILE A 1 289 ? -36.385 3.570 -1.448 1.00 74.12 289 ILE A CA 1
ATOM 2229 C C . ILE A 1 289 ? -36.756 4.166 -0.097 1.00 74.12 289 ILE A C 1
ATOM 2231 O O . ILE A 1 289 ? -35.873 4.290 0.754 1.00 74.12 289 ILE A O 1
ATOM 2235 N N . ALA A 1 290 ? -38.021 4.541 0.086 1.00 83.50 290 ALA A N 1
ATOM 2236 C CA . ALA A 1 290 ? -38.528 5.163 1.305 1.00 83.50 290 ALA A CA 1
ATOM 2237 C C . ALA A 1 290 ? -39.703 4.366 1.877 1.00 83.50 290 ALA A C 1
ATOM 2239 O O . ALA A 1 290 ? -40.559 3.879 1.141 1.00 83.50 290 ALA A O 1
ATOM 2240 N N . SER A 1 291 ? -39.754 4.287 3.199 1.00 82.75 291 SER A N 1
ATOM 2241 C CA . SER A 1 291 ? -40.911 3.846 3.971 1.00 82.75 291 SER A CA 1
ATOM 2242 C C . SER A 1 291 ? -41.248 4.912 5.003 1.00 82.75 291 SER A C 1
ATOM 2244 O O . SER A 1 291 ? -40.340 5.541 5.557 1.00 82.75 291 SER A O 1
ATOM 2246 N N . GLU A 1 292 ? -42.535 5.110 5.275 1.00 85.50 292 GLU A N 1
ATOM 2247 C CA . GLU A 1 292 ? -42.971 5.980 6.366 1.00 85.50 292 GLU A CA 1
ATOM 2248 C C . GLU A 1 292 ? -42.360 5.500 7.687 1.00 85.50 292 GLU A C 1
ATOM 2250 O O . GLU A 1 292 ? -42.251 4.298 7.956 1.00 85.50 292 GLU A O 1
ATOM 2255 N N . TYR A 1 293 ? -41.885 6.445 8.491 1.00 84.00 293 TYR A N 1
ATOM 2256 C CA . TYR A 1 293 ? -41.247 6.109 9.750 1.00 84.00 293 TYR A CA 1
ATOM 2257 C C . TYR A 1 293 ? -42.312 5.828 10.817 1.00 84.00 293 TYR A C 1
ATOM 2259 O O . TYR A 1 293 ? -42.892 6.741 11.389 1.00 84.00 293 TYR A O 1
ATOM 2267 N N . GLY A 1 294 ? -42.555 4.547 11.105 1.00 75.19 294 GLY A N 1
ATOM 2268 C CA . GLY A 1 294 ? -43.505 4.108 12.139 1.00 75.19 294 GLY A CA 1
ATOM 2269 C C . GLY A 1 294 ? -42.935 4.043 13.563 1.00 75.19 294 GLY A C 1
ATOM 2270 O O . GLY A 1 294 ? -43.585 3.504 14.458 1.00 75.19 294 GLY A O 1
ATOM 2271 N N . GLY A 1 295 ? -41.702 4.510 13.782 1.00 74.44 295 GLY A N 1
ATOM 2272 C CA . GLY A 1 295 ? -41.056 4.480 15.094 1.00 74.44 295 GLY A CA 1
ATOM 2273 C C . GLY A 1 295 ? -41.473 5.657 15.981 1.00 74.44 295 GLY A C 1
ATOM 2274 O O . GLY A 1 295 ? -41.763 6.746 15.501 1.00 74.44 295 GLY A O 1
ATOM 2275 N N . GLY A 1 296 ? -41.464 5.461 17.302 1.00 77.12 296 GLY A N 1
ATOM 2276 C CA . GLY A 1 296 ? -41.726 6.538 18.270 1.00 77.12 296 GLY A CA 1
ATOM 2277 C C . GLY A 1 296 ? -40.517 7.437 18.562 1.00 77.12 296 GLY A C 1
ATOM 2278 O O . GLY A 1 296 ? -40.612 8.340 19.393 1.00 77.12 296 GLY A O 1
ATOM 2279 N N . SER A 1 297 ? -39.362 7.173 17.944 1.00 80.50 297 SER A N 1
ATOM 2280 C CA . SER A 1 297 ? -38.130 7.913 18.219 1.00 80.50 297 SER A CA 1
ATOM 2281 C C . SER A 1 297 ? -38.088 9.238 17.461 1.00 80.50 297 SER A C 1
ATOM 2283 O O . SER A 1 297 ? -38.580 9.359 16.342 1.00 80.50 297 SER A O 1
ATOM 2285 N N . LYS A 1 298 ? -37.453 10.234 18.077 1.00 85.69 298 LYS A N 1
ATOM 2286 C CA . LYS A 1 298 ? -37.210 11.549 17.481 1.00 85.69 298 LYS A CA 1
ATOM 2287 C C . LYS A 1 298 ? -35.728 11.756 17.222 1.00 85.69 298 LYS A C 1
ATOM 2289 O O . LYS A 1 298 ? -34.882 11.219 17.942 1.00 85.69 298 LYS A O 1
ATOM 2294 N N . LEU A 1 299 ? -35.424 12.565 16.216 1.00 83.75 299 LEU A N 1
ATOM 2295 C CA . LEU A 1 299 ? -34.070 13.028 15.967 1.00 83.75 299 LEU A CA 1
ATOM 2296 C C . LEU A 1 299 ? -33.728 14.112 16.994 1.00 83.75 299 LEU A C 1
ATOM 2298 O O . LEU A 1 299 ? -34.354 15.164 17.005 1.00 83.75 299 LEU A O 1
ATOM 2302 N N . HIS A 1 300 ? -32.746 13.862 17.855 1.00 84.81 300 HIS A N 1
ATOM 2303 C CA . HIS A 1 300 ? -32.306 14.846 18.841 1.00 84.81 300 HIS A CA 1
ATOM 2304 C C . HIS A 1 300 ? -31.174 15.687 18.259 1.00 84.81 300 HIS A C 1
ATOM 2306 O O . HIS A 1 300 ? -30.141 15.152 17.855 1.00 84.81 300 HIS A O 1
ATOM 2312 N N . MET A 1 301 ? -31.375 16.999 18.205 1.00 80.31 301 MET A N 1
ATOM 2313 C CA . MET A 1 301 ? -30.371 17.948 17.740 1.00 80.31 301 MET A CA 1
ATOM 2314 C C . MET A 1 301 ? -29.521 18.462 18.911 1.00 80.31 301 MET A C 1
ATOM 2316 O O . MET A 1 301 ? -29.928 18.418 20.071 1.00 80.31 301 MET A O 1
ATOM 2320 N N . GLY A 1 302 ? -28.331 18.993 18.614 1.00 67.38 302 GLY A N 1
ATOM 2321 C CA . GLY A 1 302 ? -27.399 19.508 19.631 1.00 67.38 302 GLY A CA 1
ATOM 2322 C C . GLY A 1 302 ? -27.910 20.714 20.437 1.00 67.38 302 GLY A C 1
ATOM 2323 O O . GLY A 1 302 ? -27.318 21.066 21.451 1.00 67.38 302 GLY A O 1
ATOM 2324 N N . ASN A 1 303 ? -29.015 21.335 20.018 1.00 72.81 303 ASN A N 1
ATOM 2325 C CA . ASN A 1 303 ? -29.738 22.377 20.759 1.00 72.81 303 ASN A CA 1
ATOM 2326 C C . ASN A 1 303 ? -30.744 21.803 21.786 1.00 72.81 303 ASN A C 1
ATOM 2328 O O . ASN A 1 303 ? -31.425 22.573 22.460 1.00 72.81 303 ASN A O 1
ATOM 2332 N N . GLY A 1 304 ? -30.877 20.474 21.876 1.00 72.38 304 GLY A N 1
ATOM 2333 C CA . GLY A 1 304 ? -31.843 19.789 22.734 1.00 72.38 304 GLY A CA 1
ATOM 2334 C C . GLY A 1 304 ? -33.253 19.653 22.148 1.00 72.38 304 GLY A C 1
ATOM 2335 O O . GLY A 1 304 ? -34.121 19.110 22.831 1.00 72.38 304 GLY A O 1
ATOM 2336 N N . SER A 1 305 ? -33.512 20.107 20.912 1.00 78.62 305 SER A N 1
ATOM 2337 C CA . SER A 1 305 ? -34.808 19.894 20.255 1.00 78.62 305 SER A CA 1
ATOM 2338 C C . SER A 1 305 ? -34.923 18.472 19.699 1.00 78.62 305 SER A C 1
ATOM 2340 O O . SER A 1 305 ? -33.957 17.892 19.199 1.00 78.62 305 SER A O 1
ATOM 2342 N N . GLY A 1 306 ? -36.119 17.893 19.829 1.00 84.69 306 GLY A N 1
ATOM 2343 C CA . GLY A 1 306 ? -36.470 16.594 19.263 1.00 84.69 306 GLY A CA 1
ATOM 2344 C C . GLY A 1 306 ? -37.342 16.773 18.026 1.00 84.69 306 GLY A C 1
ATOM 2345 O O . GLY A 1 306 ? -38.520 17.110 18.150 1.00 84.69 306 GLY A O 1
ATOM 2346 N N . GLU A 1 307 ? -36.779 16.509 16.854 1.00 85.44 307 GLU A N 1
ATOM 2347 C CA . GLU A 1 307 ? -37.438 16.645 15.557 1.00 85.44 307 GLU A CA 1
ATOM 2348 C C . GLU A 1 307 ? -38.101 15.336 15.113 1.00 85.44 307 GLU A C 1
ATOM 2350 O O . GLU A 1 307 ? -37.601 14.233 15.363 1.00 85.44 307 GLU A O 1
ATOM 2355 N N . ASN A 1 308 ? -39.246 15.451 14.439 1.00 87.38 308 ASN A N 1
ATOM 2356 C CA . ASN A 1 308 ? -39.989 14.286 13.970 1.00 87.38 308 ASN A CA 1
ATOM 2357 C C . ASN A 1 308 ? -39.360 13.713 12.696 1.00 87.38 308 ASN A C 1
ATOM 2359 O O . ASN A 1 308 ? -39.133 14.421 11.714 1.00 87.38 308 ASN A O 1
ATOM 2363 N N . ILE A 1 309 ? -39.148 12.400 12.696 1.00 90.25 309 ILE A N 1
ATOM 2364 C CA . ILE A 1 309 ? -38.713 11.657 11.517 1.00 90.25 309 ILE A CA 1
ATOM 2365 C C . ILE A 1 309 ? -39.961 11.305 10.714 1.00 90.25 309 ILE A C 1
ATOM 2367 O O . ILE A 1 309 ? -40.880 10.684 11.238 1.00 90.25 309 ILE A O 1
ATOM 2371 N N . SER A 1 310 ? -39.999 11.709 9.448 1.00 87.81 310 SER A N 1
ATOM 2372 C CA . SER A 1 310 ? -41.147 11.429 8.577 1.00 87.81 310 SER A CA 1
ATOM 2373 C C . SER A 1 310 ? -40.985 10.107 7.826 1.00 87.81 310 SER A C 1
ATOM 2375 O O . SER A 1 310 ? -41.916 9.314 7.747 1.00 87.81 310 SER A O 1
ATOM 2377 N N . HIS A 1 311 ? -39.793 9.848 7.286 1.00 88.75 311 HIS A N 1
ATOM 2378 C CA . HIS A 1 311 ? -39.507 8.659 6.489 1.00 88.75 311 HIS A CA 1
ATOM 2379 C C . HIS A 1 311 ? -38.120 8.126 6.811 1.00 88.75 311 HIS A C 1
ATOM 2381 O O . HIS A 1 311 ? -37.235 8.859 7.258 1.00 88.75 311 HIS A O 1
ATOM 2387 N N . ILE A 1 312 ? -37.935 6.843 6.546 1.00 89.25 312 ILE A N 1
ATOM 2388 C CA . ILE A 1 312 ? -36.648 6.169 6.601 1.00 89.25 312 ILE A CA 1
ATOM 2389 C C . ILE A 1 312 ? -36.421 5.425 5.297 1.00 89.25 312 ILE A C 1
ATOM 2391 O O . ILE A 1 312 ? -37.361 4.911 4.686 1.00 89.25 312 ILE A O 1
ATOM 2395 N N . GLY A 1 313 ? -35.176 5.360 4.853 1.00 85.75 313 GLY A N 1
ATOM 2396 C CA . GLY A 1 313 ? -34.888 4.647 3.627 1.00 85.75 313 GLY A CA 1
ATOM 2397 C C . GLY A 1 313 ? -33.421 4.563 3.288 1.00 85.75 313 GLY A C 1
ATOM 2398 O O . GLY A 1 313 ? -32.562 4.516 4.166 1.00 85.75 313 GLY A O 1
ATOM 2399 N N . LYS A 1 314 ? -33.134 4.476 1.993 1.00 86.75 314 LYS A N 1
ATOM 2400 C CA . LYS A 1 314 ? -31.774 4.295 1.483 1.00 86.75 314 LYS A CA 1
ATOM 2401 C C . LYS A 1 314 ? -31.485 5.261 0.351 1.00 86.75 314 LYS A C 1
ATOM 2403 O O . LYS A 1 314 ? -32.379 5.584 -0.435 1.00 86.75 314 LYS A O 1
ATOM 2408 N N . THR A 1 315 ? -30.228 5.666 0.224 1.00 86.94 315 THR A N 1
ATOM 2409 C CA . THR A 1 315 ? -29.756 6.432 -0.934 1.00 86.94 315 THR A CA 1
ATOM 2410 C C . THR A 1 315 ? -28.429 5.912 -1.460 1.00 86.94 315 THR A C 1
ATOM 2412 O O . THR A 1 315 ? -27.700 5.214 -0.751 1.00 86.94 315 THR A O 1
ATOM 2415 N N . LEU A 1 316 ? -28.137 6.257 -2.712 1.00 86.56 316 LEU A N 1
ATOM 2416 C CA . LEU A 1 316 ? -26.893 5.945 -3.397 1.00 86.56 316 LEU A CA 1
ATOM 2417 C C . LEU A 1 316 ? -26.170 7.255 -3.716 1.00 86.56 316 LEU A C 1
ATOM 2419 O O . LEU A 1 316 ? -26.705 8.106 -4.420 1.00 86.56 316 LEU A O 1
ATOM 2423 N N . LEU A 1 317 ? -24.944 7.401 -3.225 1.00 85.31 317 LEU A N 1
ATOM 2424 C CA . LEU A 1 317 ? -24.068 8.522 -3.537 1.00 85.31 317 LEU A CA 1
ATOM 2425 C C . LEU A 1 317 ? -23.034 8.083 -4.571 1.00 85.31 317 LEU A C 1
ATOM 2427 O O . LEU A 1 317 ? -22.297 7.118 -4.361 1.00 85.31 317 LEU A O 1
ATOM 2431 N N . LYS A 1 318 ? -22.954 8.812 -5.683 1.00 80.06 318 LYS A N 1
ATOM 2432 C CA . LYS A 1 318 ? -21.955 8.587 -6.729 1.00 80.06 318 LYS A CA 1
ATOM 2433 C C . LYS A 1 318 ? -21.038 9.811 -6.827 1.00 80.06 318 LYS A C 1
ATOM 2435 O O . LYS A 1 318 ? -21.488 10.845 -7.315 1.00 80.06 318 LYS A O 1
ATOM 2440 N N . PRO A 1 319 ? -19.777 9.728 -6.372 1.00 76.94 319 PRO A N 1
ATOM 2441 C CA . PRO A 1 319 ? -18.829 10.828 -6.509 1.00 76.94 319 PRO A CA 1
ATOM 2442 C C . PRO A 1 319 ? -18.514 11.103 -7.984 1.00 76.94 319 PRO A C 1
ATOM 2444 O O . PRO A 1 319 ? -18.332 10.170 -8.762 1.00 76.94 319 PRO A O 1
ATOM 2447 N N . HIS A 1 320 ? -18.362 12.373 -8.363 1.00 68.81 320 HIS A N 1
ATOM 2448 C CA . HIS A 1 320 ? -18.060 12.761 -9.750 1.00 68.81 320 HIS A CA 1
ATOM 2449 C C . HIS A 1 320 ? -16.737 12.189 -10.284 1.00 68.81 320 HIS A C 1
ATOM 2451 O O . HIS A 1 320 ? -16.610 11.949 -11.482 1.00 68.81 320 HIS A O 1
ATOM 2457 N N . HIS A 1 321 ? -15.770 11.935 -9.400 1.00 66.19 321 HIS A N 1
ATOM 2458 C CA . HIS A 1 321 ? -14.424 11.470 -9.753 1.00 66.19 321 HIS A CA 1
ATOM 2459 C C . HIS A 1 321 ? -14.177 9.993 -9.416 1.00 66.19 321 HIS A C 1
ATOM 2461 O O . HIS A 1 321 ? -13.036 9.540 -9.455 1.00 66.19 321 HIS A O 1
ATOM 2467 N N . SER A 1 322 ? -15.222 9.233 -9.066 1.00 73.62 322 SER A N 1
ATOM 2468 C CA . SER A 1 322 ? -15.094 7.816 -8.724 1.00 73.62 322 SER A CA 1
ATOM 2469 C C . SER A 1 322 ? -16.169 6.974 -9.396 1.00 73.62 322 SER A C 1
ATOM 2471 O O . SER A 1 322 ? -17.332 7.357 -9.498 1.00 73.62 322 SER A O 1
ATOM 2473 N N . THR A 1 323 ? -15.782 5.780 -9.830 1.00 74.69 323 THR A N 1
ATOM 2474 C CA . THR A 1 323 ? -16.720 4.761 -10.312 1.00 74.69 323 THR A CA 1
ATOM 2475 C C . THR A 1 323 ? -17.390 4.005 -9.163 1.00 74.69 323 THR A C 1
ATOM 2477 O O . THR A 1 323 ? -18.370 3.296 -9.397 1.00 74.69 323 THR A O 1
ATOM 2480 N N . ARG A 1 324 ? -16.903 4.166 -7.922 1.00 81.12 324 ARG A N 1
ATOM 2481 C CA . ARG A 1 324 ? -17.472 3.527 -6.731 1.00 81.12 324 ARG A CA 1
ATOM 2482 C C . ARG A 1 324 ? -18.776 4.214 -6.334 1.00 81.12 324 ARG A C 1
ATOM 2484 O O . ARG A 1 324 ? -18.835 5.432 -6.201 1.00 81.12 324 ARG A O 1
ATOM 2491 N N . ILE A 1 325 ? -19.811 3.410 -6.115 1.00 83.12 325 ILE A N 1
ATOM 2492 C CA . ILE A 1 325 ? -21.098 3.859 -5.583 1.00 83.12 325 ILE A CA 1
ATOM 2493 C C . ILE A 1 325 ? -21.089 3.614 -4.076 1.00 83.12 325 ILE A C 1
ATOM 2495 O O . ILE A 1 325 ? -20.755 2.516 -3.630 1.00 83.12 325 ILE A O 1
ATOM 2499 N N . PHE A 1 326 ? -21.463 4.631 -3.309 1.00 88.50 326 PHE A N 1
ATOM 2500 C CA . PHE A 1 326 ? -21.661 4.537 -1.870 1.00 88.50 326 PHE A CA 1
ATOM 2501 C C . PHE A 1 326 ? -23.146 4.442 -1.542 1.00 88.50 326 PHE A C 1
ATOM 2503 O O . PHE A 1 326 ? -23.988 4.996 -2.241 1.00 88.50 326 PHE A O 1
ATOM 2510 N N . VAL A 1 327 ? -23.472 3.741 -0.469 1.00 89.12 327 VAL A N 1
ATOM 2511 C CA . VAL A 1 327 ? -24.827 3.500 0.012 1.00 89.12 327 VAL A CA 1
ATOM 2512 C C . VAL A 1 327 ? -24.967 4.148 1.381 1.00 89.12 327 VAL A C 1
ATOM 2514 O O . VAL A 1 327 ? -24.140 3.902 2.255 1.00 89.12 327 VAL A O 1
ATOM 2517 N N . LEU A 1 328 ? -26.022 4.932 1.595 1.00 90.81 328 LEU A N 1
ATOM 2518 C CA . LEU A 1 328 ? -26.456 5.295 2.947 1.00 90.81 328 LEU A CA 1
ATOM 2519 C C . LEU A 1 328 ? -27.656 4.427 3.302 1.00 90.81 328 LEU A C 1
ATOM 2521 O O . LEU A 1 328 ? -28.688 4.491 2.622 1.00 90.81 328 LEU A O 1
ATOM 2525 N N . LYS A 1 329 ? -27.527 3.605 4.343 1.00 87.69 329 LYS A N 1
ATOM 2526 C CA . LYS A 1 329 ? -28.633 2.816 4.885 1.00 87.69 329 LYS A CA 1
ATOM 2527 C C . LYS A 1 329 ? -29.277 3.575 6.038 1.00 87.69 329 LYS A C 1
ATOM 2529 O O . LYS A 1 329 ? -28.627 4.352 6.732 1.00 87.69 329 LYS A O 1
ATOM 2534 N N . ASP A 1 330 ? -30.567 3.337 6.246 1.00 89.38 330 ASP A N 1
ATOM 2535 C CA . ASP A 1 330 ? -31.357 3.959 7.314 1.00 89.38 330 ASP A CA 1
ATOM 2536 C C . ASP A 1 330 ? -31.258 5.497 7.311 1.00 89.38 330 ASP A C 1
ATOM 2538 O O . ASP A 1 330 ? -31.066 6.134 8.350 1.00 89.38 330 ASP A O 1
ATOM 2542 N N . LEU A 1 331 ? -31.347 6.090 6.119 1.00 91.31 331 LEU A N 1
ATOM 2543 C CA . LEU A 1 331 ? -31.382 7.531 5.918 1.00 91.31 331 LEU A CA 1
ATOM 2544 C C . LEU A 1 331 ? -32.693 8.095 6.466 1.00 91.31 331 LEU A C 1
ATOM 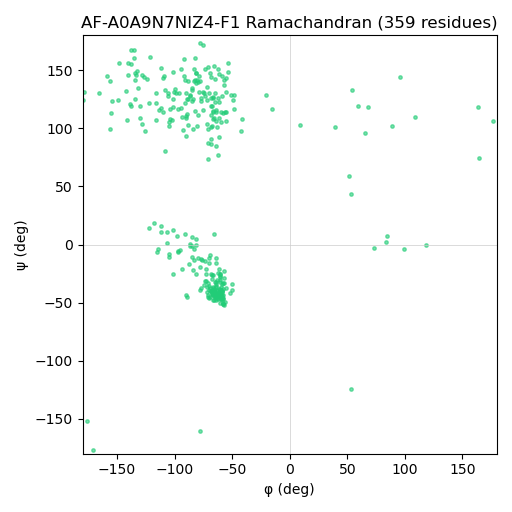2546 O O . LEU A 1 331 ? -33.767 7.725 5.992 1.00 91.31 331 LEU A O 1
ATOM 2550 N N . LEU A 1 332 ? -32.591 8.995 7.442 1.00 92.50 332 LEU A N 1
ATOM 2551 C CA . LEU A 1 332 ? -33.729 9.638 8.085 1.00 92.50 332 LEU A CA 1
ATOM 2552 C C . LEU A 1 332 ? -34.130 10.899 7.320 1.00 92.50 332 LEU A C 1
ATOM 2554 O O . LEU A 1 332 ? -33.318 11.804 7.130 1.00 92.50 332 LEU A O 1
ATOM 2558 N N . HIS A 1 333 ? -35.396 10.977 6.924 1.00 92.19 333 HIS A N 1
ATOM 2559 C CA . HIS A 1 333 ? -35.978 12.173 6.334 1.00 92.19 333 HIS A CA 1
ATOM 2560 C C . HIS A 1 333 ? -36.643 13.032 7.413 1.00 92.19 333 HIS A C 1
ATOM 2562 O O . HIS A 1 333 ? -37.696 12.671 7.957 1.00 92.19 333 HIS A O 1
ATOM 2568 N N . VAL A 1 334 ? -36.036 14.181 7.696 1.00 90.69 334 VAL A N 1
ATOM 2569 C CA . VAL A 1 334 ? -36.473 15.144 8.710 1.00 90.69 334 VAL A CA 1
ATOM 2570 C C . VAL A 1 334 ? -36.621 16.518 8.042 1.00 90.69 334 VAL A C 1
ATOM 2572 O O . VAL A 1 334 ? -35.624 17.224 7.884 1.00 90.69 334 VAL A O 1
ATOM 2575 N N . PRO A 1 335 ? -37.844 16.920 7.643 1.00 86.50 335 PRO A N 1
ATOM 2576 C CA . PRO A 1 335 ? -38.069 18.158 6.887 1.00 86.50 335 PRO A CA 1
ATOM 2577 C C . PRO A 1 335 ? -37.631 19.439 7.608 1.00 86.50 335 PRO A C 1
ATOM 2579 O O . PRO A 1 335 ? -37.348 20.439 6.959 1.00 86.50 335 PRO A O 1
ATOM 2582 N N . SER A 1 336 ? -37.588 19.425 8.944 1.00 85.19 336 SER A N 1
ATOM 2583 C CA . SER A 1 336 ? -37.213 20.587 9.757 1.00 85.19 336 SER A CA 1
ATOM 2584 C C . SER A 1 336 ? -35.707 20.863 9.790 1.00 85.19 336 SER A C 1
ATOM 2586 O O . SER A 1 336 ? -35.291 21.940 10.218 1.00 85.19 336 SER A O 1
ATOM 2588 N N . VAL A 1 337 ? -34.871 19.928 9.327 1.00 84.88 337 VAL A N 1
ATOM 2589 C CA . VAL A 1 337 ? -33.417 20.113 9.288 1.00 84.88 337 VAL A CA 1
ATOM 2590 C C . VAL A 1 337 ? -33.023 20.984 8.088 1.00 84.88 337 VAL A C 1
ATOM 2592 O O . VAL A 1 337 ? -33.621 20.931 7.018 1.00 84.88 337 VAL A O 1
ATOM 2595 N N . THR A 1 338 ? -31.990 21.810 8.244 1.00 84.31 338 THR A N 1
ATOM 2596 C CA . THR A 1 338 ? -31.555 22.749 7.195 1.00 84.31 338 THR A CA 1
ATOM 2597 C C . THR A 1 338 ? -30.452 22.204 6.287 1.00 84.31 338 THR A C 1
ATOM 2599 O O . THR A 1 338 ? -30.279 22.706 5.179 1.00 84.31 338 THR A O 1
ATOM 2602 N N . LYS A 1 339 ? -29.701 21.188 6.731 1.00 87.19 339 LYS A N 1
ATOM 2603 C CA . LYS A 1 339 ? -28.554 20.605 6.017 1.00 87.19 339 LYS A CA 1
ATOM 2604 C C . LYS A 1 339 ? -28.613 19.080 6.004 1.00 87.19 339 LYS A C 1
ATOM 2606 O O . LYS A 1 339 ? -29.008 18.472 6.994 1.00 87.19 339 LYS A O 1
ATOM 2611 N N . ASN A 1 340 ? -28.144 18.457 4.925 1.00 91.31 340 ASN A N 1
ATOM 2612 C CA . ASN A 1 340 ? -28.001 17.003 4.885 1.00 91.31 340 ASN A CA 1
ATOM 2613 C C . ASN A 1 340 ? -26.758 16.583 5.675 1.00 91.31 340 ASN A C 1
ATOM 2615 O O . ASN A 1 340 ? -25.650 17.038 5.384 1.00 91.31 340 ASN A O 1
ATOM 2619 N N . LEU A 1 341 ? -26.937 15.712 6.663 1.00 92.75 341 LEU A N 1
ATOM 2620 C CA . LEU A 1 341 ? -25.860 15.218 7.512 1.00 92.75 341 LEU A CA 1
ATOM 2621 C C . LEU A 1 341 ? -25.509 13.785 7.141 1.00 92.75 341 LEU A C 1
ATOM 2623 O O . LEU A 1 341 ? -26.363 12.897 7.068 1.00 92.75 341 LEU A O 1
ATOM 2627 N N . LEU A 1 342 ? -24.220 13.554 6.951 1.00 92.94 342 LEU A N 1
ATOM 2628 C CA . LEU A 1 342 ? -23.644 12.247 6.721 1.00 92.94 342 LEU A CA 1
ATOM 2629 C C . LEU A 1 342 ? -22.941 11.807 8.004 1.00 92.94 342 LEU A C 1
ATOM 2631 O O . LEU A 1 342 ? -21.862 12.294 8.321 1.00 92.94 342 LEU A O 1
ATOM 2635 N N . SER A 1 343 ? -23.547 10.872 8.738 1.00 94.31 343 SER A N 1
ATOM 2636 C CA . SER A 1 343 ? -22.887 10.229 9.878 1.00 94.31 343 SER A CA 1
ATOM 2637 C C . SER A 1 343 ? -21.618 9.511 9.417 1.00 94.31 343 SER A C 1
ATOM 2639 O O . SER A 1 343 ? -21.688 8.543 8.660 1.00 94.31 343 SER A O 1
ATOM 2641 N N . VAL A 1 344 ? -20.457 9.983 9.870 1.00 91.94 344 VAL A N 1
ATOM 2642 C CA . VAL A 1 344 ? -19.145 9.434 9.483 1.00 91.94 344 VAL A CA 1
ATOM 2643 C C . VAL A 1 344 ? -19.017 7.969 9.902 1.00 91.94 344 VAL A C 1
ATOM 2645 O O . VAL A 1 344 ? -18.591 7.127 9.111 1.00 91.94 344 VAL A O 1
ATOM 2648 N N . SER A 1 345 ? -19.434 7.650 11.129 1.00 91.94 345 SER A N 1
ATOM 2649 C CA . SER A 1 345 ? -19.365 6.294 11.681 1.00 91.94 345 SER A CA 1
ATOM 2650 C C . SER A 1 345 ? -20.275 5.327 10.925 1.00 91.94 345 SER A C 1
ATOM 2652 O O . SER A 1 345 ? -19.842 4.238 10.550 1.00 91.94 345 SER A O 1
ATOM 2654 N N . LYS A 1 346 ? -21.517 5.731 10.635 1.00 91.69 346 LYS A N 1
ATOM 2655 C CA . LYS A 1 346 ? -22.470 4.890 9.906 1.00 91.69 346 LYS A CA 1
ATOM 2656 C C . LYS A 1 346 ? -22.101 4.752 8.426 1.00 91.69 346 LYS A C 1
ATOM 2658 O O . LYS A 1 346 ? -22.178 3.650 7.894 1.00 91.69 346 LYS A O 1
ATOM 2663 N N . PHE A 1 347 ? -21.584 5.809 7.795 1.00 93.44 347 PHE A N 1
ATOM 2664 C CA . PHE A 1 347 ? -21.090 5.748 6.416 1.00 93.44 347 PHE A CA 1
ATOM 2665 C C . PHE A 1 347 ? -19.960 4.730 6.253 1.00 93.44 347 PHE A C 1
ATOM 2667 O O . PHE A 1 347 ? -19.972 3.933 5.312 1.00 93.44 347 PHE A O 1
ATOM 2674 N N . ALA A 1 348 ? -18.992 4.771 7.175 1.00 91.81 348 ALA A N 1
ATOM 2675 C CA . ALA A 1 348 ? -17.861 3.854 7.220 1.00 91.81 348 ALA A CA 1
ATOM 2676 C C . ALA A 1 348 ? -18.331 2.395 7.314 1.00 91.81 348 ALA A C 1
ATOM 2678 O O . ALA A 1 348 ? -17.884 1.546 6.538 1.00 91.81 348 ALA A O 1
ATOM 2679 N N . LEU A 1 349 ? -19.299 2.130 8.200 1.00 91.12 349 LEU A N 1
ATOM 2680 C CA . LEU A 1 349 ? -19.914 0.813 8.372 1.00 91.12 349 LEU A CA 1
ATOM 2681 C C . LEU A 1 349 ? -20.696 0.358 7.133 1.00 91.12 349 LEU A C 1
ATOM 2683 O O . LEU A 1 349 ? -20.560 -0.787 6.705 1.00 91.12 349 LEU A O 1
ATOM 2687 N N . ASP A 1 350 ? -21.497 1.239 6.537 1.00 90.75 350 ASP A N 1
ATOM 2688 C CA . ASP A 1 350 ? -22.368 0.887 5.415 1.00 90.75 350 ASP A CA 1
ATOM 2689 C C . ASP A 1 350 ? -21.598 0.530 4.143 1.00 90.75 350 ASP A C 1
ATOM 2691 O O . ASP A 1 350 ? -22.077 -0.288 3.350 1.00 90.75 350 ASP A O 1
ATOM 2695 N N . ASN A 1 351 ? -20.416 1.125 3.971 1.00 90.25 351 ASN A N 1
ATOM 2696 C CA . ASN A 1 351 ? -19.638 1.075 2.736 1.00 90.25 351 ASN A CA 1
ATOM 2697 C C . ASN A 1 351 ? -18.304 0.343 2.853 1.00 90.25 351 ASN A C 1
ATOM 2699 O O . ASN A 1 351 ? -17.614 0.204 1.839 1.00 90.25 351 ASN A O 1
ATOM 2703 N N . ASN A 1 352 ? -17.945 -0.106 4.058 1.00 90.00 352 ASN A N 1
ATOM 2704 C CA . ASN A 1 352 ? -16.632 -0.661 4.372 1.00 90.00 352 ASN A CA 1
ATOM 2705 C C . ASN A 1 352 ? -15.505 0.286 3.918 1.00 90.00 352 ASN A C 1
ATOM 2707 O O . ASN A 1 352 ? -14.699 -0.024 3.036 1.00 90.00 352 ASN A O 1
ATOM 2711 N N . VAL A 1 353 ? -15.534 1.500 4.463 1.00 90.81 353 VAL A N 1
ATOM 2712 C CA . VAL A 1 353 ? -14.551 2.564 4.217 1.00 90.81 353 VAL A CA 1
ATOM 2713 C C . VAL A 1 353 ? -14.165 3.227 5.530 1.00 90.81 353 VAL A C 1
ATOM 2715 O O . VAL A 1 353 ? -14.839 3.050 6.539 1.00 90.81 353 VAL A O 1
ATOM 2718 N N . TYR A 1 354 ? -13.103 4.019 5.513 1.00 87.56 354 TYR A N 1
ATOM 2719 C CA . TYR A 1 354 ? -12.704 4.862 6.632 1.00 87.56 354 TYR A CA 1
ATOM 2720 C C . TYR A 1 354 ? -12.661 6.332 6.188 1.00 87.56 354 TYR A C 1
ATOM 2722 O O . TYR A 1 354 ? -12.603 6.625 4.993 1.00 87.56 354 TYR A O 1
ATOM 2730 N N . PHE A 1 355 ? -12.701 7.252 7.151 1.00 85.62 355 PHE A N 1
ATOM 2731 C CA . PHE A 1 355 ? -12.452 8.677 6.929 1.00 85.62 355 PHE A CA 1
ATOM 2732 C C . PHE A 1 355 ? -11.076 9.039 7.487 1.00 85.62 355 PHE A C 1
ATOM 2734 O O . PHE A 1 355 ? -10.791 8.755 8.649 1.00 85.62 355 PHE A O 1
ATOM 2741 N N . GLU A 1 356 ? -10.245 9.676 6.669 1.00 87.12 356 GLU A N 1
ATOM 2742 C CA . GLU A 1 356 ? -9.005 10.318 7.103 1.00 87.12 356 GLU A CA 1
ATOM 2743 C C . GLU A 1 356 ? -9.241 11.827 7.222 1.00 87.12 356 GLU A C 1
ATOM 2745 O O . GLU A 1 356 ? -9.799 12.453 6.322 1.00 87.12 356 GLU A O 1
ATOM 2750 N N . PHE A 1 357 ? -8.831 12.406 8.350 1.00 84.38 357 PHE A N 1
ATOM 2751 C CA . PHE A 1 357 ? -8.862 13.848 8.584 1.00 84.38 357 PHE A CA 1
ATOM 2752 C C . PHE A 1 357 ? -7.421 14.343 8.633 1.00 84.38 357 PHE A C 1
ATOM 2754 O O . PHE A 1 357 ? -6.652 13.929 9.504 1.00 84.38 357 PHE A O 1
ATOM 2761 N N . HIS A 1 358 ? -7.047 15.216 7.702 1.00 81.94 358 HIS A N 1
ATOM 2762 C CA . HIS A 1 358 ? -5.702 15.774 7.647 1.00 81.94 358 HIS A CA 1
ATOM 2763 C C . HIS A 1 358 ? -5.693 17.178 8.264 1.00 81.94 358 HIS A C 1
ATOM 2765 O O . HIS A 1 358 ? -6.550 17.990 7.936 1.00 81.94 358 HIS A O 1
ATOM 2771 N N . PRO A 1 359 ? -4.724 17.505 9.133 1.00 79.44 359 PRO A N 1
ATOM 2772 C CA . PRO A 1 359 ? -4.688 18.795 9.829 1.00 79.44 359 PRO A CA 1
ATOM 2773 C C . PRO A 1 359 ? -4.364 19.997 8.926 1.00 79.44 359 PRO A C 1
ATOM 2775 O O . PRO A 1 359 ? -4.481 21.134 9.373 1.00 79.44 359 PRO A O 1
ATOM 2778 N N . PHE A 1 360 ? -3.923 19.760 7.687 1.00 81.75 360 PHE A N 1
ATOM 2779 C CA . PHE A 1 360 ? -3.424 20.793 6.773 1.00 81.75 360 PHE A CA 1
ATOM 2780 C C . PHE A 1 360 ? -4.184 20.856 5.439 1.00 81.75 360 PHE A C 1
ATOM 2782 O O . PHE A 1 360 ? -3.687 21.475 4.498 1.00 81.75 360 PHE A O 1
ATOM 2789 N N . HIS A 1 361 ? -5.357 20.217 5.349 1.00 47.78 361 HIS A N 1
ATOM 2790 C CA . HIS A 1 361 ? -6.201 20.221 4.153 1.00 47.78 361 HIS A CA 1
ATOM 2791 C C . HIS A 1 361 ? -7.658 20.529 4.470 1.00 47.78 361 HIS A C 1
ATOM 2793 O O . HIS A 1 361 ? -8.172 19.970 5.465 1.00 47.78 361 HIS A O 1
#

Solvent-accessible surface area (backbone atoms only — not comparable to full-atom values): 23415 Å² total; per-residue (Å²): 132,90,73,80,59,71,66,56,58,53,50,52,53,52,34,44,50,50,28,52,52,55,59,70,71,50,56,82,88,54,50,75,81,48,70,92,58,72,45,36,68,56,46,50,50,51,51,48,63,70,44,46,62,56,50,53,51,48,50,51,48,48,52,53,48,54,73,66,46,55,37,82,93,52,54,65,69,58,39,53,50,52,55,48,51,44,48,52,52,32,38,75,71,72,49,70,72,51,63,68,55,51,46,52,44,60,56,72,19,51,56,79,91,46,45,71,55,54,49,58,60,70,71,47,90,68,84,77,51,66,66,57,52,51,54,51,52,52,58,46,50,58,52,49,51,62,55,64,75,69,61,79,95,70,79,92,73,97,68,79,90,71,83,81,79,79,82,83,82,88,80,92,74,91,75,91,80,91,83,87,83,85,85,89,84,87,80,91,80,90,86,82,88,83,90,82,90,76,97,68,96,70,77,82,75,72,71,80,70,48,56,12,83,67,61,66,50,68,78,44,51,48,90,72,39,90,63,68,83,45,93,82,68,76,57,75,84,74,91,76,82,92,81,91,77,94,68,94,73,84,77,82,81,84,84,81,85,84,84,88,76,97,64,84,80,76,86,79,59,71,41,80,30,83,85,40,85,50,31,36,29,41,54,71,87,61,41,79,46,72,41,77,43,87,64,92,67,58,52,73,45,98,88,73,50,71,43,68,49,55,28,34,22,29,30,75,49,67,52,97,91,47,93,62,75,40,46,44,67,65,30,32,30,25,69,88,48,92,62,30,35,34,10,44,65,51,43,22,65,61,56,77,51,82,87,87,85,60,97,89,112

pLDDT: mean 71.55, std 21.57, range [28.77, 94.31]

Sequence (361 aa):
PLTLNPEHITCQRQDHLLASWILSSLGTSILPLMVGLSNSKDIWSALQKNFSSQSLARVMQYKMEMQNLKKGSLTMKEYISKMKSLFDALAAAGHVVSEKDQIMHLIGGLGQEYNPIMVTVSSRVEPWSTIDLQALLLSFESRLETVGLNIPLVNSDGSYPMANAAMTQNFPRNASQNRGGRAPFNQSFRGRGGRGPNRGRGGRFSKPKIQCQVCGVNGHTAERCWYRYDTGYMGSALENSSRGFNSPSANMMHTQHLTPSEAATDSNQWYPDSGATNHVTNNFTNLSIASEYGGGSKLHMGNGSGENISHIGKTLLKPHHSTRIFVLKDLLHVPSVTKNLLSVSKFALDNNVYFEFHPFH

Mean predicted aligned error: 23.19 Å

Nearest PDB structures (foldseek):
  7nli-assembly1_B  TM=8.646E-01  e=1.021E-01  Saccharomyces cerevisiae
  6ec2-assembly1_A  TM=5.127E-01  e=2.978E-01  Human immunodeficiency virus 1
  6ec2-assembly2_F  TM=5.483E-01  e=1.117E+00  Human immunodeficiency virus 1